Protein AF-A0AAV8C3G6-F1 (afdb_monomer)

InterPro domains:
  IPR002659 Glycosyl transferase, family 31 [PTHR11214] (5-113)

Organism: NCBI:txid906938

Solvent-accessible surface area (backbone atoms only — not comparable to full-atom values): 10168 Å² total; per-residue (Å²): 130,57,88,30,50,64,54,50,54,44,35,48,46,48,81,77,31,59,93,68,65,60,61,62,48,73,52,64,50,96,37,44,51,68,38,62,67,48,43,52,63,70,49,70,84,55,63,64,56,39,23,34,34,22,30,51,36,70,78,60,89,69,74,45,80,94,57,66,63,23,40,41,66,65,33,32,36,33,10,37,60,52,36,49,45,48,47,72,39,66,64,48,70,72,57,36,85,54,66,55,31,59,37,55,24,46,50,27,62,77,68,75,43,49,80,49,65,44,66,38,62,85,24,37,31,36,62,31,85,91,54,79,73,55,80,54,21,45,80,93,58,94,74,37,27,32,41,16,75,42,84,45,72,67,49,47,51,52,50,39,57,73,71,50,68,64,66,88,62,73,73,52,102,88,46,81,76,133

Secondary structure (DSSP, 8-state):
--TTHHHHHHHHHHHHHTTS--SEEEEE-TT-EE-HHHHHHHHTTS-SSSEEEEEEES-SSS--TTS--EEEEEEEEEEHHHHHHHHH-HHHHHS-SS-HHHHHHHHHHHHT---EEEE-TTTEEEE-TTSPPBTTEES--TT-SEEE---SHHHHHHHHHHTTTTTTPPPBTTB---

Sequence (178 aa):
MNEGKTYKFLSELEKWYGDEPYNFVMKTDDDSYIILEELIQSLRDKPRFDMYYGIKIPCDKEDYFPYQPFMEGMGYVLSWDLVEWIATSDLPRNDHNGPEDMWTGMWFNLAGKAKNRFDMSPRIYDYKGAAETNCFRHDFIPESILVHRLKQDFEWVNTLNYFNVTSGLKPSKFYNIL

pLDDT: mean 91.5, std 10.34, range [48.09, 98.62]

Radius of gyration: 17.37 Å; Cα contacts (8 Å, |Δi|>4): 285; chains: 1; bounding box: 40×41×47 Å

Mean predicted aligned error: 5.0 Å

Foldseek 3Di:
DDPLVVLVVLLCCCVVCVVPDDLKDKQADPQKDFPVVLVCVVCVPPDSFLAKEAAKPPPDPPCDPPQGIWHDRRMMMDRNVLSVCSNPDVQSVPQCPDRRRSSSRVSCVVVVTSPHYYHPPPQGAEDQPPHDDDGRYDDDDQSHRMYGDNPDPVSVVVVCVVNVVCPPPDDDPVDDDD

Nearest PDB structures (foldseek):
  6tez-assembly1_A-2  TM=5.426E-01  e=2.877E-03  Homo sapiens
  6fxk-assembly1_A-2  TM=5.214E-01  e=2.877E-03  Homo sapiens
  6fxr-assembly1_A  TM=5.252E-01  e=5.488E-03  Homo sapiens
  6fxm-assembly1_A  TM=5.042E-01  e=6.662E-03  Homo sapiens
  8one-assembly1_A  TM=4.885E-01  e=1.356E-02  Homo sapiens

Structure (mmCIF, N/CA/C/O backbone):
data_AF-A0AAV8C3G6-F1
#
_entry.id   AF-A0AAV8C3G6-F1
#
loop_
_atom_site.group_PDB
_atom_site.id
_atom_site.type_symbol
_atom_site.label_atom_id
_atom_site.label_alt_id
_atom_site.label_comp_id
_atom_site.label_asym_id
_atom_site.label_entity_id
_atom_site.label_seq_id
_atom_site.pdbx_PDB_ins_code
_atom_site.Cartn_x
_atom_site.Cartn_y
_atom_site.Cartn_z
_atom_site.occupancy
_atom_site.B_iso_or_equiv
_atom_site.auth_seq_id
_atom_site.auth_comp_id
_atom_site.auth_asym_id
_atom_site.auth_atom_id
_atom_site.pdbx_PDB_model_num
ATOM 1 N N . MET A 1 1 ? 16.209 2.373 7.550 1.00 48.09 1 MET A N 1
ATOM 2 C CA . MET A 1 1 ? 16.091 2.529 6.085 1.00 48.09 1 MET A CA 1
ATOM 3 C C . MET A 1 1 ? 16.482 1.186 5.481 1.00 48.09 1 MET A C 1
ATOM 5 O O . MET A 1 1 ? 17.494 0.633 5.886 1.00 48.09 1 MET A O 1
ATOM 9 N N . ASN A 1 2 ? 15.589 0.586 4.701 1.00 62.59 2 ASN A N 1
ATOM 10 C CA . ASN A 1 2 ? 15.139 -0.800 4.890 1.00 62.59 2 ASN A CA 1
ATOM 11 C C . ASN A 1 2 ? 15.834 -1.882 4.034 1.00 62.59 2 ASN A C 1
ATOM 13 O O . ASN A 1 2 ? 15.160 -2.826 3.660 1.00 62.59 2 ASN A O 1
ATOM 17 N N . GLU A 1 3 ? 17.136 -1.791 3.731 1.00 78.50 3 GLU A N 1
ATOM 18 C CA . GLU A 1 3 ? 17.931 -2.887 3.106 1.00 78.50 3 GLU A CA 1
ATOM 19 C C . GLU A 1 3 ? 17.240 -3.644 1.935 1.00 78.50 3 GLU A C 1
ATOM 21 O O . GLU A 1 3 ? 17.411 -4.851 1.774 1.00 78.50 3 GLU A O 1
ATOM 26 N N . GLY A 1 4 ? 16.407 -2.961 1.136 1.00 84.50 4 GLY A N 1
ATOM 27 C CA . GLY A 1 4 ? 15.667 -3.571 0.026 1.00 84.50 4 GLY A CA 1
ATOM 28 C C . GLY A 1 4 ? 14.542 -4.543 0.413 1.00 84.50 4 GLY A C 1
ATOM 29 O O . GLY A 1 4 ? 14.187 -5.389 -0.406 1.00 84.50 4 GLY A O 1
ATOM 30 N N . LYS A 1 5 ? 13.964 -4.466 1.620 1.00 90.56 5 LYS A N 1
ATOM 31 C CA . LYS A 1 5 ? 12.908 -5.390 2.090 1.00 90.56 5 LYS A CA 1
ATOM 32 C C . LYS A 1 5 ? 11.705 -5.458 1.152 1.00 90.56 5 LYS A C 1
ATOM 34 O O . LYS A 1 5 ? 11.209 -6.552 0.917 1.00 90.56 5 LYS A O 1
ATOM 39 N N . THR A 1 6 ? 11.258 -4.337 0.594 1.00 92.94 6 THR A N 1
ATOM 40 C CA . THR A 1 6 ? 10.147 -4.302 -0.372 1.00 92.94 6 THR A CA 1
ATOM 41 C C . THR A 1 6 ? 10.494 -5.059 -1.649 1.00 92.94 6 THR A C 1
ATOM 43 O O . THR A 1 6 ? 9.711 -5.895 -2.093 1.00 92.94 6 THR A O 1
ATOM 46 N N . TYR A 1 7 ? 11.689 -4.835 -2.208 1.00 95.00 7 TYR A N 1
ATOM 47 C CA . TYR A 1 7 ? 12.163 -5.610 -3.356 1.00 95.00 7 TYR A CA 1
ATOM 48 C C . TYR A 1 7 ? 12.249 -7.099 -3.008 1.00 95.00 7 TYR A C 1
ATOM 50 O O . TYR A 1 7 ? 11.753 -7.937 -3.758 1.00 95.00 7 TYR A O 1
ATOM 58 N N . LYS A 1 8 ? 12.827 -7.443 -1.851 1.00 94.50 8 LYS A N 1
ATOM 59 C CA . LYS A 1 8 ? 12.940 -8.832 -1.400 1.00 94.50 8 LYS A CA 1
ATOM 60 C C . LYS A 1 8 ? 11.568 -9.494 -1.261 1.00 94.50 8 LYS A C 1
ATOM 62 O O . LYS A 1 8 ? 11.370 -10.565 -1.816 1.00 94.50 8 LYS A O 1
ATOM 67 N N . PHE A 1 9 ? 10.627 -8.842 -0.580 1.00 94.38 9 PHE A N 1
ATOM 68 C CA . PHE A 1 9 ? 9.255 -9.318 -0.428 1.00 94.38 9 PHE A CA 1
ATOM 69 C C . PHE A 1 9 ? 8.614 -9.585 -1.792 1.00 94.38 9 PHE A C 1
ATOM 71 O O . PHE A 1 9 ? 8.226 -10.715 -2.062 1.00 94.38 9 PHE A O 1
ATOM 78 N N . LEU A 1 10 ? 8.569 -8.583 -2.675 1.00 95.75 10 LEU A N 1
ATOM 79 C CA . LEU A 1 10 ? 7.898 -8.703 -3.972 1.00 95.75 10 LEU A CA 1
ATOM 80 C C . LEU A 1 10 ? 8.584 -9.719 -4.899 1.00 95.75 10 LEU A C 1
ATOM 82 O O . LEU A 1 10 ? 7.903 -10.481 -5.575 1.00 95.75 10 LEU A O 1
ATOM 86 N N . SER A 1 11 ? 9.919 -9.776 -4.906 1.00 95.38 11 SER A N 1
ATOM 87 C CA . SER A 1 11 ? 10.672 -10.713 -5.752 1.00 95.38 11 SER A CA 1
ATOM 88 C C . SER A 1 11 ? 10.625 -12.167 -5.269 1.00 95.38 11 SER A C 1
ATOM 90 O O . SER A 1 11 ? 10.783 -13.083 -6.075 1.00 95.38 11 SER A O 1
ATOM 92 N N . GLU A 1 12 ? 10.413 -12.413 -3.972 1.00 96.00 12 GLU A N 1
ATOM 93 C CA . GLU A 1 12 ? 10.272 -13.770 -3.430 1.00 96.00 12 GLU A CA 1
ATOM 94 C C . GLU A 1 12 ? 8.871 -14.356 -3.647 1.00 96.00 12 GLU A C 1
ATOM 96 O O . GLU A 1 12 ? 8.755 -15.577 -3.740 1.00 96.00 12 GLU A O 1
ATOM 101 N N . LEU A 1 13 ? 7.831 -13.525 -3.808 1.00 95.88 13 LEU A N 1
ATOM 102 C CA . LEU A 1 13 ? 6.459 -14.002 -4.032 1.00 95.88 13 LEU A CA 1
ATOM 103 C C . LEU A 1 13 ? 6.328 -14.884 -5.272 1.00 95.88 13 LEU A C 1
ATOM 105 O O . LEU A 1 13 ? 5.619 -15.886 -5.216 1.00 95.88 13 LEU A O 1
ATOM 109 N N . GLU A 1 14 ? 7.046 -14.566 -6.348 1.00 91.81 14 GLU A N 1
ATOM 110 C CA . GLU A 1 14 ? 7.032 -15.375 -7.570 1.00 91.81 14 GLU A CA 1
ATOM 111 C C . GLU A 1 14 ? 7.526 -16.805 -7.311 1.00 91.81 14 GLU A C 1
ATOM 113 O O . GLU A 1 14 ? 6.972 -17.773 -7.822 1.00 91.81 14 GLU A O 1
ATOM 118 N N . LYS A 1 15 ? 8.513 -16.973 -6.421 1.00 92.81 15 LYS A N 1
ATOM 119 C CA . LYS A 1 15 ? 9.033 -18.301 -6.060 1.00 92.81 15 LYS A CA 1
ATOM 120 C C . LYS A 1 15 ? 8.032 -19.135 -5.266 1.00 92.81 15 LYS A C 1
ATOM 122 O O . LYS A 1 15 ? 8.160 -20.355 -5.241 1.00 92.81 15 LYS A O 1
ATOM 127 N N . TRP A 1 16 ? 7.120 -18.494 -4.540 1.00 94.06 16 TRP A N 1
ATOM 128 C CA . TRP A 1 16 ? 6.185 -19.175 -3.642 1.00 94.06 16 TRP A CA 1
ATOM 129 C C . TRP A 1 16 ? 4.810 -19.382 -4.259 1.00 94.06 16 TRP A C 1
ATOM 131 O O . TRP A 1 16 ? 4.152 -20.364 -3.933 1.00 94.06 16 TRP A O 1
ATOM 141 N N . TYR A 1 17 ? 4.382 -18.468 -5.129 1.00 96.00 17 TYR A N 1
ATOM 142 C CA . TYR A 1 17 ? 3.020 -18.435 -5.653 1.00 96.00 17 TYR A CA 1
ATOM 143 C C . TYR A 1 17 ? 2.956 -18.303 -7.181 1.00 96.00 17 TYR A C 1
ATOM 145 O O . TYR A 1 17 ? 1.861 -18.163 -7.708 1.00 96.00 17 TYR A O 1
ATOM 153 N N . GLY A 1 18 ? 4.077 -18.381 -7.909 1.00 92.81 18 GLY A N 1
ATOM 154 C CA . GLY A 1 18 ? 4.079 -18.321 -9.380 1.00 92.81 18 GLY A CA 1
ATOM 155 C C . GLY A 1 18 ? 3.254 -19.430 -10.050 1.00 92.81 18 GLY A C 1
ATOM 156 O O . GLY A 1 18 ? 2.638 -19.199 -11.088 1.00 92.81 18 GLY A O 1
ATOM 157 N N . ASP A 1 19 ? 3.161 -20.610 -9.423 1.00 94.75 19 ASP A N 1
ATOM 158 C CA . ASP A 1 19 ? 2.337 -21.726 -9.916 1.00 94.75 19 ASP A CA 1
ATOM 159 C C . ASP A 1 19 ? 0.824 -21.483 -9.725 1.00 94.75 19 ASP A C 1
ATOM 161 O O . ASP A 1 19 ? 0.006 -21.971 -10.508 1.00 94.75 19 ASP A O 1
ATOM 165 N N . GLU A 1 20 ? 0.443 -20.712 -8.700 1.00 95.50 20 GLU A N 1
ATOM 166 C CA . GLU A 1 20 ? -0.945 -20.364 -8.366 1.00 95.50 20 GLU A CA 1
ATOM 167 C C . GLU A 1 20 ? -1.047 -18.870 -8.002 1.00 95.50 20 GLU A C 1
ATOM 169 O O . GLU A 1 20 ? -1.189 -18.507 -6.827 1.00 95.50 20 GLU A O 1
ATOM 174 N N . PRO A 1 21 ? -0.952 -17.975 -9.001 1.00 94.75 21 PRO A N 1
ATOM 175 C CA . PRO A 1 21 ? -0.783 -16.553 -8.752 1.00 94.75 21 PRO A CA 1
ATOM 176 C C . PRO A 1 21 ? -2.059 -15.903 -8.213 1.00 94.75 21 PRO A C 1
ATOM 178 O O . PRO A 1 21 ? -3.172 -16.125 -8.705 1.00 94.75 21 PRO A O 1
ATOM 181 N N . TYR A 1 22 ? -1.892 -15.014 -7.233 1.00 95.94 22 TYR A N 1
ATOM 182 C CA . TYR A 1 22 ? -2.968 -14.130 -6.784 1.00 95.94 22 TYR A CA 1
ATOM 183 C C . TYR A 1 22 ? -3.307 -13.103 -7.867 1.00 95.94 22 TYR A C 1
ATOM 185 O O . TYR A 1 22 ? -2.489 -12.793 -8.721 1.00 95.94 22 TYR A O 1
ATOM 193 N N . ASN A 1 23 ? -4.500 -12.501 -7.835 1.00 96.75 23 ASN A N 1
ATOM 194 C CA . ASN A 1 23 ? -4.785 -11.375 -8.737 1.00 96.75 23 ASN A CA 1
ATOM 195 C C . ASN A 1 23 ? -4.081 -10.086 -8.300 1.00 96.75 23 ASN A C 1
ATOM 197 O O . ASN A 1 23 ? -3.688 -9.279 -9.142 1.00 96.75 23 ASN A O 1
ATOM 201 N N . PHE A 1 24 ? -3.948 -9.907 -6.988 1.00 98.00 24 PHE A N 1
ATOM 202 C CA . PHE A 1 24 ? -3.459 -8.693 -6.360 1.00 98.00 24 PHE A CA 1
ATOM 203 C C . PHE A 1 24 ? -2.553 -9.034 -5.183 1.00 98.00 24 PHE A C 1
ATOM 205 O O . PHE A 1 24 ? -2.814 -9.989 -4.452 1.00 98.00 24 PHE A O 1
ATOM 212 N N . VAL A 1 25 ? -1.527 -8.215 -4.978 1.00 97.94 25 VAL A N 1
ATOM 213 C CA . VAL A 1 25 ? -0.605 -8.293 -3.843 1.00 97.94 25 VAL A CA 1
ATOM 214 C C . VAL A 1 25 ? -0.575 -6.937 -3.163 1.00 97.94 25 VAL A C 1
ATOM 216 O O . VAL A 1 25 ? -0.340 -5.927 -3.821 1.00 97.94 25 VAL A O 1
ATOM 219 N N . MET A 1 26 ? -0.786 -6.910 -1.848 1.00 97.38 26 MET A N 1
ATOM 220 C CA . MET A 1 26 ? -0.678 -5.697 -1.043 1.00 97.38 26 MET A CA 1
ATOM 221 C C . MET A 1 26 ? 0.621 -5.694 -0.238 1.00 97.38 26 MET A C 1
ATOM 223 O O . MET A 1 26 ? 0.931 -6.676 0.434 1.00 97.38 26 MET A O 1
ATOM 227 N N . LYS A 1 27 ? 1.339 -4.569 -0.259 1.00 96.12 27 LYS A N 1
ATOM 228 C CA . LYS A 1 27 ? 2.357 -4.231 0.744 1.00 96.12 27 LYS A CA 1
ATOM 229 C C . LYS A 1 27 ? 1.753 -3.227 1.717 1.00 96.12 27 LYS A C 1
ATOM 231 O O . LYS A 1 27 ? 1.099 -2.282 1.289 1.00 96.12 27 LYS A O 1
ATOM 236 N N . THR A 1 28 ? 2.012 -3.396 3.008 1.00 95.44 28 THR A N 1
ATOM 237 C CA . THR A 1 28 ? 1.639 -2.452 4.073 1.00 95.44 28 THR A CA 1
ATOM 238 C C . THR A 1 28 ? 2.608 -2.594 5.250 1.00 95.44 28 THR A C 1
ATOM 240 O O . THR A 1 28 ? 3.438 -3.507 5.236 1.00 95.44 28 THR A O 1
ATOM 243 N N . ASP A 1 29 ? 2.534 -1.686 6.219 1.00 94.06 29 ASP A N 1
ATOM 244 C CA . ASP A 1 29 ? 3.338 -1.728 7.444 1.00 94.06 29 ASP A CA 1
ATOM 245 C C . ASP A 1 29 ? 2.567 -2.396 8.596 1.00 94.06 29 ASP A C 1
ATOM 247 O O . ASP A 1 29 ? 1.340 -2.514 8.560 1.00 94.06 29 ASP A O 1
ATOM 251 N N . ASP A 1 30 ? 3.288 -2.852 9.623 1.00 94.88 30 ASP A N 1
ATOM 252 C CA . ASP A 1 30 ? 2.736 -3.574 10.781 1.00 94.88 30 ASP A CA 1
ATOM 253 C C . ASP A 1 30 ? 1.927 -2.689 11.747 1.00 94.88 30 ASP A C 1
ATOM 255 O O . ASP A 1 30 ? 1.219 -3.193 12.617 1.00 94.88 30 ASP A O 1
ATOM 259 N N . ASP A 1 31 ? 1.969 -1.377 11.550 1.00 97.12 31 ASP A N 1
ATOM 260 C CA . ASP A 1 31 ? 1.172 -0.359 12.229 1.00 97.12 31 ASP A CA 1
ATOM 261 C C . ASP A 1 31 ? -0.008 0.142 11.380 1.00 97.12 31 ASP A C 1
ATOM 263 O O . ASP A 1 31 ? -0.409 1.308 11.472 1.00 97.12 31 ASP A O 1
ATOM 267 N N . SER A 1 32 ? -0.560 -0.743 10.546 1.00 97.69 32 SER A N 1
ATOM 268 C CA . SER A 1 32 ? -1.705 -0.463 9.677 1.00 97.69 32 SER A CA 1
ATOM 269 C C . SER A 1 32 ? -2.917 -1.307 10.058 1.00 97.69 32 SER A C 1
ATOM 271 O O . SER A 1 32 ? -2.838 -2.533 10.146 1.00 97.69 32 SER A O 1
ATOM 273 N N . TYR A 1 33 ? -4.073 -0.666 10.212 1.00 97.81 33 TYR A N 1
ATOM 274 C CA . TYR A 1 33 ? -5.359 -1.344 10.323 1.00 97.81 33 TYR A CA 1
ATOM 275 C C . TYR A 1 33 ? -6.082 -1.329 8.976 1.00 97.81 33 TYR A C 1
ATOM 277 O O . TYR A 1 33 ? -6.391 -0.263 8.445 1.00 97.81 33 TYR A O 1
ATOM 285 N N . ILE A 1 34 ? -6.364 -2.516 8.434 1.00 98.06 34 ILE A N 1
ATOM 286 C CA . ILE A 1 34 ? -7.067 -2.694 7.159 1.00 98.06 34 ILE A CA 1
ATOM 287 C C . ILE A 1 34 ? -8.510 -3.108 7.424 1.00 98.06 34 ILE A C 1
ATOM 289 O O . ILE A 1 34 ? -8.770 -4.141 8.046 1.00 98.06 34 ILE A O 1
ATOM 293 N N . ILE A 1 35 ? -9.448 -2.354 6.857 1.00 97.56 35 ILE A N 1
ATOM 294 C CA . ILE A 1 35 ? -10.852 -2.739 6.793 1.00 97.56 35 ILE A CA 1
ATOM 295 C C . ILE A 1 35 ? -11.000 -3.648 5.568 1.00 97.56 35 ILE A C 1
ATOM 297 O O . ILE A 1 35 ? -11.187 -3.198 4.438 1.00 97.56 35 ILE A O 1
ATOM 301 N N . LEU A 1 36 ? -10.850 -4.957 5.788 1.00 95.81 36 LEU A N 1
ATOM 302 C CA . LEU A 1 36 ? -10.720 -5.940 4.705 1.00 95.81 36 LEU A CA 1
ATOM 303 C C . LEU A 1 36 ? -11.909 -5.933 3.733 1.00 95.81 36 LEU A C 1
ATOM 305 O O . LEU A 1 36 ? -11.720 -6.111 2.531 1.00 95.81 36 LEU A O 1
ATOM 309 N N . GLU A 1 37 ? -13.124 -5.718 4.234 1.00 96.06 37 GLU A N 1
ATOM 310 C CA . GLU A 1 37 ? -14.312 -5.644 3.386 1.00 96.06 37 GLU A CA 1
ATOM 311 C C . GLU A 1 37 ? -14.236 -4.466 2.403 1.00 96.06 37 GLU A C 1
ATOM 313 O O . GLU A 1 37 ? -14.419 -4.665 1.202 1.00 96.06 37 GLU A O 1
ATOM 318 N N . GLU A 1 38 ? -13.874 -3.275 2.882 1.00 98.00 38 GLU A N 1
ATOM 319 C CA . GLU A 1 38 ? -13.709 -2.073 2.057 1.00 98.00 38 GLU A CA 1
ATOM 320 C C . GLU A 1 38 ? -12.585 -2.244 1.029 1.00 98.00 38 GLU A C 1
ATOM 322 O O . GLU A 1 38 ? -12.747 -1.885 -0.145 1.00 98.00 38 GLU A O 1
ATOM 327 N N . LEU A 1 39 ? -11.474 -2.880 1.426 1.00 98.00 39 LEU A N 1
ATOM 328 C CA . LEU A 1 39 ? -10.392 -3.236 0.509 1.00 98.00 39 LEU A CA 1
ATOM 329 C C . LEU A 1 39 ? -10.906 -4.141 -0.622 1.00 98.00 39 LEU A C 1
ATOM 331 O O . LEU A 1 39 ? -10.747 -3.806 -1.797 1.00 98.00 39 LEU A O 1
ATOM 335 N N . ILE A 1 40 ? -11.573 -5.252 -0.291 1.00 97.12 40 ILE A N 1
ATOM 336 C CA . ILE A 1 40 ? -12.106 -6.206 -1.278 1.00 97.12 40 ILE A CA 1
ATOM 337 C C . ILE A 1 40 ? -13.121 -5.530 -2.200 1.00 97.12 40 ILE A C 1
ATOM 339 O O . ILE A 1 40 ? -13.081 -5.728 -3.418 1.00 97.12 40 ILE A O 1
ATOM 343 N N . GLN A 1 41 ? -14.039 -4.740 -1.640 1.00 97.69 41 GLN A N 1
ATOM 344 C CA . GLN A 1 41 ? -15.038 -4.023 -2.426 1.00 97.69 41 GLN A CA 1
ATOM 345 C C . GLN A 1 41 ? -14.374 -3.050 -3.406 1.00 97.69 41 GLN A C 1
ATOM 347 O O . GLN A 1 41 ? -14.745 -3.022 -4.578 1.00 97.69 41 GLN A O 1
ATOM 352 N N . SER A 1 42 ? -13.350 -2.313 -2.966 1.00 97.50 42 SER A N 1
ATOM 353 C CA . SER A 1 42 ? -12.647 -1.344 -3.812 1.00 97.50 42 SER A CA 1
ATOM 354 C C . SER A 1 42 ? -11.786 -1.968 -4.919 1.00 97.50 42 SER A C 1
ATOM 356 O O . SER A 1 42 ? -11.542 -1.307 -5.930 1.00 97.50 42 SER A O 1
ATOM 358 N N . LEU A 1 43 ? -11.347 -3.222 -4.757 1.00 97.81 43 LEU A N 1
ATOM 359 C CA . LEU A 1 43 ? -10.557 -3.964 -5.748 1.00 97.81 43 LEU A CA 1
ATOM 360 C C . LEU A 1 43 ? -11.415 -4.739 -6.762 1.00 97.81 43 LEU A C 1
ATOM 362 O O . LEU A 1 43 ? -10.901 -5.170 -7.793 1.00 97.81 43 LEU A O 1
ATOM 366 N N . ARG A 1 44 ? -12.713 -4.931 -6.493 1.00 96.75 44 ARG A N 1
ATOM 367 C CA . ARG A 1 44 ? -13.591 -5.841 -7.253 1.00 96.75 44 ARG A CA 1
ATOM 368 C C . ARG A 1 44 ? -13.667 -5.536 -8.752 1.00 96.75 44 ARG A C 1
ATOM 370 O 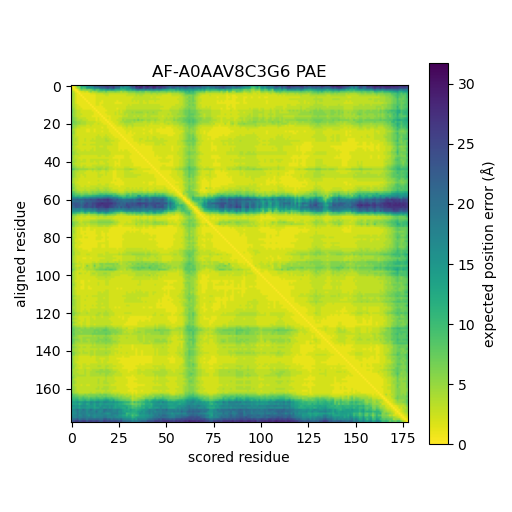O . ARG A 1 44 ? -13.792 -6.460 -9.552 1.00 96.75 44 ARG A O 1
ATOM 377 N N . ASP A 1 45 ? -13.619 -4.263 -9.121 1.00 95.69 45 ASP A N 1
ATOM 378 C CA . 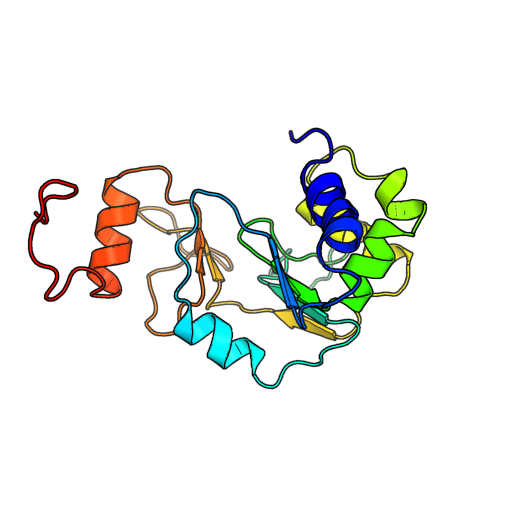ASP A 1 45 ? -13.728 -3.757 -10.493 1.00 95.69 45 ASP A CA 1
ATOM 379 C C . ASP A 1 45 ? -12.373 -3.342 -11.094 1.00 95.69 45 ASP A C 1
ATOM 381 O O . ASP A 1 45 ? -12.323 -2.812 -12.206 1.00 95.69 45 ASP A O 1
ATOM 385 N N . LYS A 1 46 ? -11.267 -3.563 -10.374 1.00 97.81 46 LYS A N 1
ATOM 386 C CA . LYS A 1 46 ? -9.945 -3.110 -10.804 1.00 97.81 46 LYS A CA 1
ATOM 387 C C . LYS A 1 46 ? -9.309 -4.068 -11.815 1.00 97.81 46 LYS A C 1
ATOM 389 O O . LYS A 1 46 ? -9.535 -5.282 -11.759 1.00 97.81 46 LYS A O 1
ATOM 394 N N . PRO A 1 47 ? -8.517 -3.541 -12.769 1.00 98.06 47 PRO A N 1
ATOM 395 C CA . PRO A 1 47 ? -7.850 -4.372 -13.755 1.00 98.06 47 PRO A CA 1
ATOM 396 C C . PRO A 1 47 ? -6.836 -5.286 -13.070 1.00 98.06 47 PRO A C 1
ATOM 398 O O . PRO A 1 47 ? -6.094 -4.869 -12.190 1.00 98.06 47 PRO A O 1
ATOM 401 N N . ARG A 1 48 ? -6.767 -6.536 -13.522 1.00 97.75 48 ARG A N 1
ATOM 402 C CA . ARG A 1 48 ? -5.811 -7.539 -13.021 1.00 97.75 48 ARG A CA 1
ATOM 403 C C . ARG A 1 48 ? -4.434 -7.437 -13.685 1.00 97.75 48 ARG A C 1
ATOM 405 O O . ARG A 1 48 ? -3.628 -8.344 -13.529 1.00 97.75 48 ARG A O 1
ATOM 412 N N . PHE A 1 49 ? -4.207 -6.383 -14.468 1.00 98.19 49 PHE A N 1
ATOM 413 C CA . PHE A 1 49 ? -2.995 -6.168 -15.248 1.00 98.19 49 PHE A CA 1
ATOM 414 C C . PHE A 1 49 ? -2.564 -4.703 -15.157 1.00 98.19 49 PHE A C 1
ATOM 416 O O . PHE A 1 49 ? -3.405 -3.801 -15.265 1.00 98.19 49 PHE A O 1
ATOM 423 N N . ASP A 1 50 ? -1.263 -4.474 -14.997 1.00 98.19 50 ASP A N 1
ATOM 424 C CA . ASP A 1 50 ? -0.622 -3.159 -14.966 1.00 98.19 50 ASP A CA 1
ATOM 425 C C . ASP A 1 50 ? -1.244 -2.176 -13.946 1.00 98.19 50 ASP A C 1
ATOM 427 O O . ASP A 1 50 ? -1.308 -0.966 -14.184 1.00 98.19 50 ASP A O 1
ATOM 431 N N . MET A 1 51 ? -1.752 -2.700 -12.822 1.00 98.31 51 MET A N 1
ATOM 432 C CA . MET A 1 51 ? -2.472 -1.956 -11.786 1.00 98.31 51 MET A CA 1
ATOM 433 C C . MET A 1 51 ? -1.566 -1.576 -10.618 1.00 98.31 51 MET A C 1
ATOM 435 O O . MET A 1 51 ? -0.978 -2.444 -9.979 1.00 98.31 51 MET A O 1
ATOM 439 N N . TYR A 1 52 ? -1.565 -0.291 -10.267 1.00 98.06 52 TYR A N 1
ATOM 440 C CA . TYR A 1 52 ? -0.927 0.233 -9.063 1.00 98.06 52 TYR A CA 1
ATOM 441 C C . TYR A 1 52 ? -1.909 1.109 -8.290 1.00 98.06 52 TYR A C 1
ATOM 443 O O . TYR A 1 52 ? -2.379 2.138 -8.770 1.00 98.06 52 TYR A O 1
ATOM 451 N N . TYR A 1 53 ? -2.263 0.660 -7.099 1.00 97.94 53 TYR A N 1
ATOM 452 C CA . TYR A 1 53 ? -3.346 1.191 -6.282 1.00 97.94 53 TYR A CA 1
ATOM 453 C C . TYR A 1 53 ? -2.779 1.616 -4.927 1.00 97.94 53 TYR A C 1
ATOM 455 O O . TYR A 1 53 ? -1.968 0.889 -4.364 1.00 97.94 53 TYR A O 1
ATOM 463 N N . GLY A 1 54 ? -3.199 2.752 -4.379 1.00 96.88 54 GLY A N 1
ATOM 464 C CA . GLY A 1 54 ? -2.738 3.233 -3.071 1.00 96.88 54 GLY A CA 1
ATOM 465 C C . GLY A 1 54 ? -3.081 4.704 -2.872 1.00 96.88 54 GLY A C 1
ATOM 466 O O . GLY A 1 54 ? -3.958 5.216 -3.562 1.00 96.88 54 GLY A O 1
ATOM 467 N N . ILE A 1 55 ? -2.396 5.393 -1.959 1.00 93.75 55 ILE A N 1
ATOM 468 C CA . ILE A 1 55 ? -2.473 6.858 -1.858 1.00 93.75 55 ILE A CA 1
ATOM 469 C C . ILE A 1 55 ? -1.335 7.499 -2.648 1.00 93.75 55 ILE A C 1
ATOM 471 O O . ILE A 1 55 ? -0.162 7.203 -2.414 1.00 93.75 55 ILE A O 1
ATOM 475 N N . LYS A 1 56 ? -1.680 8.355 -3.613 1.00 91.75 56 LYS A N 1
ATOM 476 C CA . LYS A 1 56 ? -0.692 8.975 -4.499 1.00 91.75 56 LYS A CA 1
ATOM 477 C C . LYS A 1 56 ? 0.024 10.128 -3.791 1.00 91.75 56 LYS A C 1
ATOM 479 O O . LYS A 1 56 ? -0.624 11.039 -3.282 1.00 91.75 56 LYS A O 1
ATOM 484 N N . ILE A 1 57 ? 1.355 10.123 -3.845 1.00 87.25 57 ILE A N 1
ATOM 485 C CA . ILE A 1 57 ? 2.213 11.221 -3.391 1.00 87.25 57 ILE A CA 1
ATOM 486 C C . ILE A 1 57 ? 3.045 11.757 -4.571 1.00 87.25 57 ILE A C 1
ATOM 488 O O . ILE A 1 57 ? 3.537 10.964 -5.382 1.00 87.25 57 ILE A O 1
ATOM 492 N N .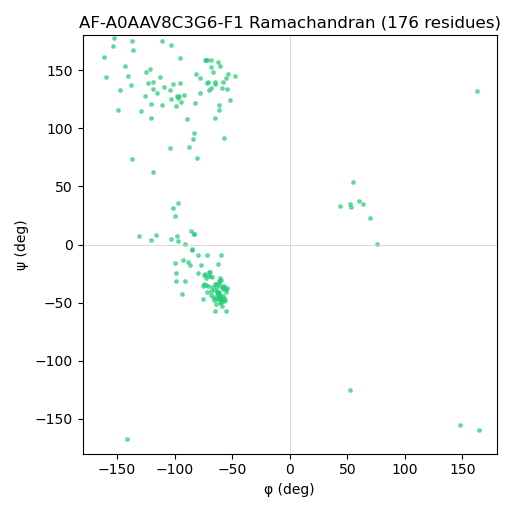 PRO A 1 58 ? 3.218 13.087 -4.674 1.00 83.25 58 PRO A N 1
ATOM 493 C CA . PRO A 1 58 ? 2.597 14.099 -3.820 1.00 83.25 58 PRO A CA 1
ATOM 494 C C . PRO A 1 58 ? 1.094 14.269 -4.119 1.00 83.25 58 PRO A C 1
ATOM 496 O O . PRO A 1 58 ? 0.589 13.838 -5.157 1.00 83.25 58 PRO A O 1
ATOM 499 N N . CYS A 1 59 ? 0.361 14.814 -3.144 1.00 78.88 59 CYS A N 1
ATOM 500 C CA . CYS A 1 59 ? -1.098 14.948 -3.205 1.00 78.88 59 CYS A CA 1
ATOM 501 C C . CYS A 1 59 ? -1.580 16.092 -4.104 1.00 78.88 59 CYS A C 1
ATOM 503 O O . CYS A 1 59 ? -2.768 16.193 -4.422 1.00 78.88 59 CYS A O 1
ATOM 505 N N . ASP A 1 60 ? -0.692 17.026 -4.425 1.00 70.69 60 ASP A N 1
ATOM 506 C CA . ASP A 1 60 ? -0.970 18.124 -5.329 1.00 70.69 60 ASP A CA 1
ATOM 507 C C . ASP A 1 60 ? -1.033 17.637 -6.783 1.00 70.69 60 ASP A C 1
ATOM 509 O O . ASP A 1 60 ? -0.592 16.553 -7.162 1.00 70.69 60 ASP A O 1
ATOM 513 N N . LYS A 1 61 ? -1.699 18.439 -7.617 1.00 57.84 61 LYS A N 1
ATOM 514 C CA . LYS A 1 61 ? -1.880 18.138 -9.045 1.00 57.84 61 LYS A CA 1
ATOM 515 C C . LYS A 1 61 ? -0.650 18.477 -9.880 1.00 57.84 61 LYS A C 1
ATOM 517 O O . LYS A 1 61 ? -0.631 18.174 -11.070 1.00 57.84 61 LYS A O 1
ATOM 522 N N . GLU A 1 62 ? 0.328 19.149 -9.289 1.00 57.62 62 GLU A N 1
ATOM 523 C CA . GLU A 1 62 ? 1.598 19.417 -9.938 1.00 57.62 62 GLU A CA 1
ATOM 524 C C . GLU A 1 62 ? 2.454 18.172 -9.737 1.00 57.62 62 GLU A C 1
ATOM 526 O O . GLU A 1 62 ? 3.035 17.975 -8.677 1.00 57.62 62 GLU A O 1
ATOM 531 N N . ASP A 1 63 ? 2.462 17.288 -10.740 1.00 54.88 63 ASP A N 1
ATOM 532 C CA . ASP A 1 63 ? 3.338 16.118 -10.781 1.00 54.88 63 ASP A CA 1
ATOM 533 C C . ASP A 1 63 ? 4.795 16.604 -10.661 1.00 54.88 63 ASP A C 1
ATOM 535 O O . ASP A 1 63 ? 5.432 17.001 -11.641 1.00 54.88 63 ASP A O 1
ATOM 539 N N . TYR A 1 64 ? 5.291 16.661 -9.423 1.00 56.41 64 TYR A N 1
ATOM 540 C CA . TYR A 1 64 ? 6.547 17.313 -9.082 1.00 56.41 64 TYR A CA 1
ATOM 541 C C . TYR A 1 64 ? 7.710 16.577 -9.743 1.00 56.41 64 TYR A C 1
ATOM 543 O O . TYR A 1 64 ? 8.124 15.495 -9.338 1.00 56.41 64 TYR A O 1
ATOM 551 N N . PHE A 1 65 ? 8.313 17.195 -10.749 1.00 48.72 65 PHE A N 1
ATOM 552 C CA . PHE A 1 65 ? 9.654 16.826 -11.175 1.00 48.72 65 PHE A CA 1
ATOM 553 C C . PHE A 1 65 ? 10.651 17.265 -10.078 1.00 48.72 65 PHE A C 1
ATOM 555 O O . PHE A 1 65 ? 10.557 18.405 -9.620 1.00 48.72 65 PHE A O 1
ATOM 562 N N . PRO A 1 66 ? 11.606 16.421 -9.628 1.00 57.53 66 PRO A N 1
ATOM 563 C CA . PRO A 1 66 ? 12.087 15.186 -10.258 1.00 57.53 66 PRO A CA 1
ATOM 564 C C . PRO A 1 66 ? 11.459 13.874 -9.745 1.00 57.53 66 PRO A C 1
ATOM 566 O O . PRO A 1 66 ? 11.859 12.806 -10.206 1.00 57.53 66 PRO A O 1
ATOM 569 N N . TYR A 1 67 ? 10.490 13.918 -8.827 1.00 65.38 67 TYR A N 1
ATOM 570 C CA . TYR A 1 67 ? 9.874 12.733 -8.219 1.00 65.38 67 TYR A CA 1
ATOM 571 C C . TYR A 1 67 ? 8.485 12.487 -8.805 1.00 65.38 67 TYR A C 1
ATOM 573 O O . TYR A 1 67 ? 7.467 12.885 -8.245 1.00 65.38 67 TYR A O 1
ATOM 581 N N . GLN A 1 68 ? 8.463 11.817 -9.959 1.00 75.50 68 GLN A N 1
ATOM 582 C CA . GLN A 1 68 ? 7.224 11.340 -10.575 1.00 75.50 68 GLN A CA 1
ATOM 583 C C . GLN A 1 68 ? 6.341 10.618 -9.537 1.00 75.50 68 GLN A C 1
ATOM 585 O O . GLN A 1 68 ? 6.890 9.911 -8.684 1.00 75.50 68 GLN A O 1
ATOM 590 N N . PRO A 1 69 ? 5.002 10.736 -9.616 1.00 86.06 69 PRO A N 1
ATOM 591 C CA . PRO A 1 69 ? 4.128 10.230 -8.570 1.00 86.06 69 PRO A CA 1
ATOM 592 C C . PRO A 1 69 ? 4.347 8.747 -8.260 1.00 86.06 69 PRO A C 1
ATOM 594 O O . PRO A 1 69 ? 4.569 7.918 -9.154 1.00 86.06 69 PRO A O 1
ATOM 597 N N . PHE A 1 70 ? 4.232 8.408 -6.984 1.00 92.25 70 PHE A N 1
ATOM 598 C CA . PHE A 1 70 ? 4.301 7.046 -6.459 1.00 92.25 70 PHE A CA 1
ATOM 599 C C . PHE A 1 70 ? 3.188 6.834 -5.428 1.00 92.25 70 PHE A C 1
ATOM 601 O O . PHE A 1 70 ? 2.532 7.796 -5.028 1.00 92.25 70 PHE A O 1
ATOM 608 N N . MET A 1 71 ? 2.932 5.585 -5.031 1.00 94.94 71 MET A N 1
ATOM 609 C CA . MET A 1 71 ? 2.009 5.311 -3.926 1.00 94.94 71 MET A CA 1
ATOM 610 C C . MET A 1 71 ? 2.788 5.243 -2.620 1.00 94.94 71 MET A C 1
ATOM 612 O O . MET A 1 71 ? 3.777 4.514 -2.544 1.00 94.94 71 MET A O 1
ATOM 616 N N . GLU A 1 72 ? 2.347 5.989 -1.613 1.00 91.75 72 GLU A N 1
ATOM 617 C CA . GLU A 1 72 ? 3.015 6.082 -0.315 1.00 91.75 72 GLU A CA 1
ATOM 618 C C . GLU A 1 72 ? 3.102 4.732 0.409 1.00 91.75 72 GLU A C 1
ATOM 620 O O . GLU A 1 72 ? 2.254 3.847 0.254 1.00 91.75 72 GLU A O 1
ATOM 625 N N . GLY A 1 73 ? 4.109 4.600 1.273 1.00 90.50 73 GLY A N 1
ATOM 626 C CA . GLY A 1 73 ? 4.370 3.408 2.074 1.00 90.50 73 GLY A CA 1
ATOM 627 C C . GLY A 1 73 ? 3.259 2.965 3.035 1.00 90.50 73 GLY A C 1
ATOM 628 O O . GLY A 1 73 ? 3.365 1.842 3.531 1.00 90.50 73 GLY A O 1
ATOM 629 N N . MET A 1 74 ? 2.200 3.765 3.241 1.00 92.69 74 MET A N 1
ATOM 630 C CA . MET A 1 74 ? 1.039 3.429 4.089 1.00 92.69 74 MET A CA 1
ATOM 631 C C . MET A 1 74 ? 0.384 2.102 3.681 1.00 92.69 74 MET A C 1
ATOM 633 O O . MET A 1 74 ? -0.050 1.294 4.500 1.00 92.69 74 MET A O 1
ATOM 637 N N . GLY A 1 75 ? 0.337 1.862 2.375 1.00 95.31 75 GLY A N 1
ATOM 638 C CA . GLY A 1 75 ? -0.182 0.637 1.808 1.00 95.31 75 GLY A CA 1
ATOM 639 C C . GLY A 1 75 ? -0.500 0.815 0.336 1.00 95.31 75 GLY A C 1
ATOM 640 O O . GLY A 1 75 ? -1.165 1.774 -0.057 1.00 95.31 75 GLY A O 1
ATOM 641 N N . TYR A 1 76 ? -0.043 -0.127 -0.481 1.00 97.69 76 TYR A N 1
ATOM 642 C CA . TYR A 1 76 ? -0.346 -0.143 -1.904 1.00 97.69 76 TYR A CA 1
ATOM 643 C C . TYR A 1 76 ? -0.542 -1.566 -2.410 1.00 97.69 76 TYR A C 1
ATOM 645 O O . TYR A 1 76 ? -0.009 -2.530 -1.857 1.00 97.69 76 TYR A O 1
ATOM 653 N N . VAL A 1 77 ? -1.317 -1.682 -3.483 1.00 98.50 77 VAL A N 1
ATOM 654 C CA . VAL A 1 77 ? -1.668 -2.941 -4.130 1.00 98.50 77 VAL A CA 1
ATOM 655 C C . VAL A 1 77 ? -1.145 -2.938 -5.560 1.00 98.50 77 VAL A C 1
ATOM 657 O O . VAL A 1 77 ? -1.317 -1.963 -6.295 1.00 98.50 77 VAL A O 1
ATOM 660 N N . LEU A 1 78 ? -0.519 -4.044 -5.948 1.00 98.62 78 LEU A N 1
ATOM 661 C CA . LEU A 1 78 ? -0.035 -4.315 -7.296 1.00 98.62 78 LEU A CA 1
ATOM 662 C C . LEU A 1 78 ? -0.836 -5.459 -7.910 1.00 98.62 78 LEU A C 1
ATOM 664 O O . LEU A 1 78 ? -1.199 -6.409 -7.212 1.00 98.62 78 LEU A O 1
ATOM 668 N N . SER A 1 79 ? -1.093 -5.396 -9.214 1.00 98.56 79 SER A N 1
ATOM 669 C CA . SER A 1 79 ? -1.463 -6.596 -9.967 1.00 98.56 79 SER A CA 1
ATOM 670 C C . SER A 1 79 ? -0.278 -7.556 -10.071 1.00 98.56 79 SER A C 1
ATOM 672 O O . SER A 1 79 ? 0.884 -7.145 -10.026 1.00 98.56 79 SER A O 1
ATOM 674 N N . TRP A 1 80 ? -0.571 -8.849 -10.212 1.00 98.31 80 TRP A N 1
ATOM 675 C CA . TRP A 1 80 ? 0.459 -9.891 -10.231 1.00 98.31 80 TRP A CA 1
ATOM 676 C C . TRP A 1 80 ? 1.516 -9.709 -11.321 1.00 98.31 80 TRP A C 1
ATOM 678 O O . TRP A 1 80 ? 2.694 -9.905 -11.057 1.00 98.31 80 TRP A O 1
ATOM 688 N N . ASP A 1 81 ? 1.134 -9.256 -12.515 1.00 98.31 81 ASP A N 1
ATOM 689 C CA . ASP A 1 81 ? 2.073 -9.023 -13.623 1.00 98.31 81 ASP A CA 1
ATOM 690 C C . ASP A 1 81 ? 3.159 -7.983 -13.287 1.00 98.31 81 ASP A C 1
ATOM 692 O O . ASP A 1 81 ? 4.282 -8.050 -13.793 1.00 98.31 81 ASP A O 1
ATOM 696 N N . LEU A 1 82 ? 2.856 -7.022 -12.408 1.00 98.50 82 LEU A N 1
ATOM 697 C CA . LEU A 1 82 ? 3.853 -6.076 -11.911 1.00 98.50 82 LEU A CA 1
ATOM 698 C C . LEU A 1 82 ? 4.785 -6.727 -10.888 1.00 98.50 82 LEU A C 1
ATOM 700 O O . LEU A 1 82 ? 5.972 -6.408 -10.875 1.00 98.50 82 LEU A O 1
ATOM 704 N N . VAL A 1 83 ? 4.269 -7.638 -10.059 1.00 98.31 83 VAL A N 1
ATOM 705 C CA . VAL A 1 83 ? 5.063 -8.415 -9.093 1.00 98.31 83 VAL A CA 1
ATOM 706 C C . VAL A 1 83 ? 6.024 -9.350 -9.828 1.00 98.31 83 VAL A C 1
ATOM 708 O O . VAL A 1 83 ? 7.223 -9.330 -9.556 1.00 98.31 83 VAL A O 1
ATOM 711 N N . GLU A 1 84 ? 5.530 -10.081 -10.827 1.00 97.81 84 GLU A N 1
ATOM 712 C CA . GLU A 1 84 ? 6.333 -10.938 -11.709 1.00 97.81 84 GLU A CA 1
ATOM 713 C C . GLU A 1 84 ? 7.421 -10.125 -12.428 1.00 97.81 84 GLU A C 1
ATOM 715 O O . GLU A 1 84 ? 8.596 -10.511 -12.473 1.00 97.81 84 GLU A O 1
ATOM 720 N N . TRP A 1 85 ? 7.069 -8.942 -12.943 1.00 98.25 85 TRP A N 1
ATOM 721 C CA . TRP A 1 85 ? 8.056 -8.054 -13.546 1.00 98.25 85 TRP A CA 1
ATOM 722 C C . TRP A 1 85 ? 9.116 -7.588 -12.539 1.00 98.25 85 TRP A C 1
ATOM 724 O O . TRP A 1 85 ? 10.297 -7.559 -12.884 1.00 98.25 85 TRP A O 1
ATOM 734 N N . ILE A 1 86 ? 8.740 -7.258 -11.299 1.00 97.81 86 ILE A N 1
ATOM 735 C CA . ILE A 1 86 ? 9.708 -6.893 -10.253 1.00 97.81 86 ILE A CA 1
ATOM 736 C C . ILE A 1 86 ? 10.667 -8.049 -9.956 1.00 97.81 86 ILE A C 1
ATOM 738 O O . ILE A 1 86 ? 11.868 -7.818 -9.814 1.00 97.81 86 ILE A O 1
ATOM 742 N N . ALA A 1 87 ? 10.163 -9.282 -9.893 1.00 96.69 87 ALA A N 1
ATOM 743 C CA . ALA A 1 87 ? 10.970 -10.465 -9.603 1.00 96.69 87 ALA A CA 1
ATOM 744 C C . ALA A 1 87 ? 12.009 -10.764 -10.700 1.00 96.69 87 ALA A C 1
ATOM 746 O O . ALA A 1 87 ? 13.117 -11.229 -10.416 1.00 96.69 87 ALA A O 1
ATOM 747 N N . THR A 1 88 ? 11.663 -10.485 -11.957 1.00 96.44 88 THR A N 1
ATOM 748 C CA . THR A 1 88 ? 12.466 -10.869 -13.129 1.00 96.44 88 THR A CA 1
ATOM 749 C C . THR A 1 88 ? 13.351 -9.743 -13.673 1.00 96.44 88 THR A C 1
ATOM 751 O O . THR A 1 88 ? 14.394 -10.022 -14.270 1.00 96.44 88 THR A O 1
ATOM 754 N N . SER A 1 89 ? 12.993 -8.480 -13.438 1.00 96.56 89 SER A N 1
ATOM 755 C CA . SER A 1 89 ? 13.669 -7.305 -13.998 1.00 96.56 89 SER A CA 1
ATOM 756 C C . SER A 1 89 ? 14.984 -6.954 -13.291 1.00 96.56 89 SER A C 1
ATOM 758 O O . SER A 1 89 ? 15.107 -7.035 -12.069 1.00 96.56 89 SER A O 1
ATOM 760 N N . ASP A 1 90 ? 15.967 -6.492 -14.068 1.00 96.12 90 ASP A N 1
ATOM 761 C CA . ASP A 1 90 ? 17.241 -5.985 -13.544 1.00 96.12 90 ASP A CA 1
ATOM 762 C C . ASP A 1 90 ? 17.082 -4.636 -12.831 1.00 96.12 90 ASP A C 1
ATOM 764 O O . ASP A 1 90 ? 17.858 -4.325 -11.930 1.00 96.12 90 ASP A O 1
ATOM 768 N N . LEU A 1 91 ? 16.077 -3.837 -13.210 1.00 95.12 91 LEU A N 1
ATOM 769 C CA . LEU A 1 91 ? 15.909 -2.480 -12.690 1.00 95.12 91 LEU A CA 1
ATOM 770 C C . LEU A 1 91 ? 15.614 -2.486 -11.171 1.00 95.12 91 LEU A C 1
ATOM 772 O O . LEU A 1 91 ? 16.434 -1.958 -10.423 1.00 95.12 91 LEU A O 1
ATOM 776 N N . PRO A 1 92 ? 14.560 -3.158 -10.660 1.00 94.81 92 PRO A N 1
ATOM 777 C CA . PRO A 1 92 ? 14.351 -3.290 -9.213 1.00 94.81 92 PRO A CA 1
ATOM 778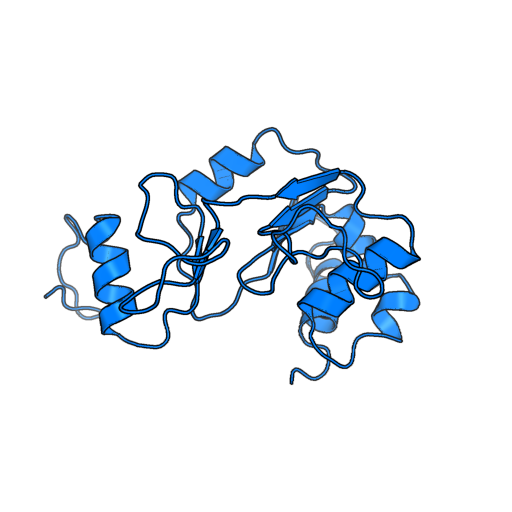 C C . PRO A 1 92 ? 15.483 -4.032 -8.497 1.00 94.81 92 PRO A C 1
ATOM 780 O O . PRO A 1 92 ? 15.823 -3.715 -7.356 1.00 94.81 92 PRO A O 1
ATOM 783 N N . ARG A 1 93 ? 16.114 -5.003 -9.173 1.00 94.31 93 ARG A N 1
ATOM 784 C CA . ARG A 1 93 ? 17.234 -5.765 -8.611 1.00 94.31 93 ARG A CA 1
ATOM 785 C C . ARG A 1 93 ? 18.450 -4.896 -8.322 1.00 94.31 93 ARG A C 1
ATOM 787 O O . ARG A 1 93 ? 19.116 -5.136 -7.321 1.00 94.31 93 ARG A O 1
ATOM 794 N N . ASN A 1 94 ? 18.733 -3.908 -9.161 1.00 93.12 94 ASN A N 1
ATOM 795 C CA . ASN A 1 94 ? 19.900 -3.043 -9.002 1.00 93.12 94 ASN A CA 1
ATOM 796 C C . ASN A 1 94 ? 19.593 -1.797 -8.158 1.00 93.12 94 ASN A C 1
ATOM 798 O O . ASN A 1 94 ? 20.454 -1.347 -7.404 1.00 93.12 94 ASN A O 1
ATOM 802 N N . ASP A 1 95 ? 18.360 -1.290 -8.223 1.00 89.94 95 ASP A N 1
ATOM 803 C CA . ASP A 1 95 ? 1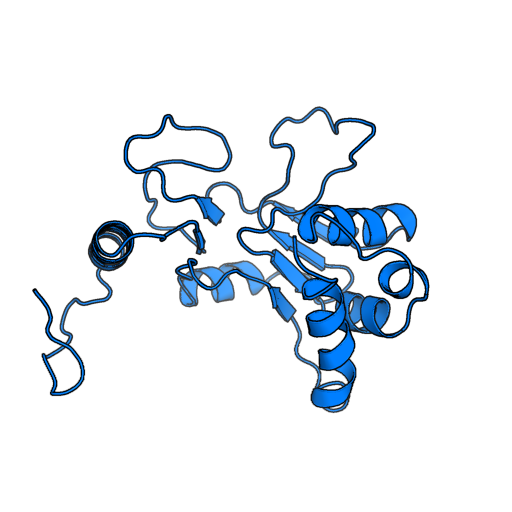8.000 0.031 -7.711 1.00 89.94 95 ASP A CA 1
ATOM 804 C C . ASP A 1 95 ? 16.946 -0.024 -6.586 1.00 89.94 95 ASP A C 1
ATOM 806 O O . ASP A 1 95 ? 15.845 0.495 -6.722 1.00 89.94 95 ASP A O 1
ATOM 810 N N . HIS A 1 96 ? 17.249 -0.661 -5.451 1.00 88.50 96 HIS A N 1
ATOM 811 C CA . HIS A 1 96 ? 16.293 -0.833 -4.333 1.00 88.50 96 HIS A CA 1
ATOM 812 C C . HIS A 1 96 ? 16.741 -0.235 -2.993 1.00 88.50 96 HIS A C 1
ATOM 814 O O . HIS A 1 96 ? 16.069 -0.399 -1.972 1.00 88.50 96 HIS A O 1
ATOM 820 N N . ASN A 1 97 ? 17.886 0.447 -2.963 1.00 87.25 97 ASN A N 1
ATOM 821 C CA . ASN A 1 97 ? 18.437 1.013 -1.735 1.00 87.25 97 ASN A CA 1
ATOM 822 C C . ASN A 1 97 ? 17.918 2.437 -1.505 1.00 87.25 97 ASN A C 1
ATOM 824 O O . ASN A 1 97 ? 18.321 3.375 -2.188 1.00 87.25 97 ASN A O 1
ATOM 828 N N . GLY A 1 98 ? 17.027 2.616 -0.526 1.00 86.94 98 GLY A N 1
ATOM 829 C CA . GLY A 1 98 ? 16.480 3.923 -0.148 1.00 86.94 98 GLY A CA 1
ATOM 830 C C . GLY A 1 98 ? 15.037 3.836 0.362 1.00 86.94 98 GLY A C 1
ATOM 831 O O . GLY A 1 98 ? 14.641 2.779 0.860 1.00 86.94 98 GLY A O 1
ATOM 832 N N . PRO A 1 99 ? 14.259 4.931 0.270 1.00 89.38 99 PRO A N 1
ATOM 833 C CA . PRO A 1 99 ? 12.817 4.922 0.524 1.00 89.38 99 PRO A CA 1
ATOM 834 C C . PRO A 1 99 ? 12.100 3.987 -0.459 1.00 89.38 99 PRO A C 1
ATOM 836 O O . PRO A 1 99 ? 12.157 4.174 -1.672 1.00 89.38 99 PRO A O 1
ATOM 839 N N . GLU A 1 100 ? 11.496 2.925 0.064 1.00 91.69 100 GLU A N 1
ATOM 840 C CA . GLU A 1 100 ? 11.065 1.769 -0.731 1.00 91.69 100 GLU A CA 1
ATOM 841 C C . GLU A 1 100 ? 9.833 2.043 -1.601 1.00 91.69 100 GLU A C 1
ATOM 843 O O . GLU A 1 100 ? 9.720 1.530 -2.713 1.00 91.69 100 GLU A O 1
ATOM 848 N N . ASP A 1 101 ? 8.916 2.862 -1.101 1.00 91.75 101 ASP A N 1
ATOM 849 C CA . ASP A 1 101 ? 7.719 3.331 -1.795 1.00 91.75 101 ASP A CA 1
ATOM 850 C C . ASP A 1 101 ? 8.073 4.240 -2.980 1.00 91.75 101 ASP A C 1
ATOM 852 O O . ASP A 1 101 ? 7.606 4.016 -4.100 1.00 91.75 101 ASP A O 1
ATOM 856 N N . MET A 1 102 ? 8.995 5.182 -2.763 1.00 91.38 102 MET A N 1
ATOM 857 C CA . MET A 1 102 ? 9.559 6.015 -3.826 1.00 91.38 102 MET A CA 1
ATOM 858 C C . MET A 1 102 ? 10.231 5.156 -4.906 1.00 91.38 102 MET A C 1
ATOM 860 O O . MET A 1 102 ? 9.985 5.360 -6.095 1.00 91.38 102 MET A O 1
ATOM 864 N N . TRP A 1 103 ? 11.053 4.175 -4.510 1.00 92.69 103 TRP A N 1
ATOM 865 C CA . TRP A 1 103 ? 11.712 3.268 -5.455 1.00 92.69 103 TRP A CA 1
ATOM 866 C C . TRP A 1 103 ? 10.717 2.424 -6.246 1.00 92.69 103 TRP A C 1
ATOM 868 O O . TRP A 1 103 ? 10.855 2.320 -7.462 1.00 92.69 103 TRP A O 1
ATOM 878 N N . THR A 1 104 ? 9.678 1.902 -5.592 1.00 95.19 104 THR A N 1
ATOM 879 C CA . THR A 1 104 ? 8.617 1.134 -6.260 1.00 95.19 104 THR A CA 1
ATOM 880 C C . THR A 1 104 ? 7.962 1.953 -7.371 1.00 95.19 104 THR A C 1
ATOM 882 O O . THR A 1 104 ? 7.868 1.496 -8.512 1.00 95.19 104 THR A O 1
ATOM 885 N N . GLY A 1 105 ? 7.580 3.200 -7.078 1.00 94.31 105 GLY A N 1
ATOM 886 C CA . GLY A 1 105 ? 7.061 4.107 -8.100 1.00 94.31 105 GLY A CA 1
ATOM 887 C C . GLY A 1 105 ? 8.085 4.418 -9.193 1.00 94.31 105 GLY A C 1
ATOM 888 O O . GLY A 1 105 ? 7.745 4.388 -10.378 1.00 94.31 105 GLY A O 1
ATOM 889 N N . MET A 1 106 ? 9.345 4.660 -8.821 1.00 92.31 106 MET A N 1
ATOM 890 C CA . MET A 1 106 ? 10.421 4.971 -9.764 1.00 92.31 106 MET A CA 1
ATOM 891 C C . MET A 1 106 ? 10.688 3.830 -10.751 1.00 92.31 106 MET A C 1
ATOM 893 O O . MET A 1 106 ? 10.835 4.100 -11.943 1.00 92.31 106 MET A O 1
ATOM 897 N N . TRP A 1 107 ? 10.677 2.570 -10.306 1.00 95.62 107 TRP A N 1
ATOM 898 C CA . TRP A 1 107 ? 10.823 1.411 -11.193 1.00 95.62 107 TRP A CA 1
ATOM 899 C C . TRP A 1 107 ? 9.765 1.406 -12.289 1.00 95.62 107 TRP A C 1
ATOM 901 O O . TRP A 1 107 ? 10.087 1.253 -13.467 1.00 95.62 107 TRP A O 1
ATOM 911 N N . PHE A 1 108 ? 8.503 1.618 -11.916 1.00 96.38 108 PHE A N 1
ATOM 912 C CA . PHE A 1 108 ? 7.405 1.643 -12.873 1.00 96.38 108 PHE A CA 1
ATOM 913 C C . PHE A 1 108 ? 7.472 2.848 -13.808 1.00 96.38 108 PHE A C 1
ATOM 915 O O . PHE A 1 108 ? 7.243 2.698 -15.008 1.00 96.38 108 PHE A O 1
ATOM 922 N N . ASN A 1 109 ? 7.834 4.019 -13.282 1.00 93.19 109 ASN A N 1
ATOM 923 C CA . ASN A 1 109 ? 7.981 5.240 -14.072 1.00 93.19 109 ASN A CA 1
ATOM 924 C C . ASN A 1 109 ? 9.074 5.081 -15.142 1.00 93.19 109 ASN A C 1
ATOM 926 O O . ASN A 1 109 ? 8.836 5.379 -16.311 1.00 93.19 109 ASN A O 1
ATOM 930 N N . LEU A 1 110 ? 10.241 4.543 -14.771 1.00 93.88 110 LEU A N 1
ATOM 931 C CA . LEU A 1 110 ? 11.353 4.292 -15.695 1.00 93.88 110 LEU A CA 1
ATOM 932 C C . LEU A 1 110 ? 11.036 3.191 -16.718 1.00 93.88 110 LEU A C 1
ATOM 934 O O . LEU A 1 110 ? 11.439 3.288 -17.874 1.00 93.88 110 LEU A O 1
ATOM 938 N N . ALA A 1 111 ? 10.303 2.153 -16.310 1.00 95.75 111 ALA A N 1
ATOM 939 C CA . ALA A 1 111 ? 9.954 1.026 -17.174 1.00 95.75 111 ALA A CA 1
ATOM 940 C C . ALA A 1 111 ? 8.700 1.254 -18.038 1.00 95.75 111 ALA A C 1
ATOM 942 O O . ALA A 1 111 ? 8.352 0.389 -18.844 1.00 95.75 111 ALA A O 1
ATOM 943 N N . GLY A 1 112 ? 7.991 2.375 -17.865 1.00 95.62 112 GLY A N 1
ATOM 944 C CA . GLY A 1 112 ? 6.720 2.634 -18.547 1.00 95.62 112 GLY A CA 1
ATOM 945 C C . GLY A 1 112 ? 5.607 1.650 -18.160 1.00 95.62 112 GLY A C 1
ATOM 946 O O . GLY A 1 112 ? 4.793 1.282 -19.012 1.00 95.62 112 GLY A O 1
ATOM 947 N N . LYS A 1 113 ? 5.601 1.212 -16.896 1.00 97.00 113 LYS A N 1
ATOM 948 C CA . LYS A 1 113 ? 4.659 0.255 -16.290 1.00 97.00 113 LYS A CA 1
ATOM 949 C C . LYS A 1 113 ? 3.747 0.929 -15.267 1.00 97.00 113 LYS A C 1
ATOM 951 O O . LYS A 1 113 ? 3.914 2.107 -14.946 1.00 97.00 113 LYS A O 1
ATOM 956 N N . ALA A 1 114 ? 2.793 0.162 -14.750 1.00 96.88 114 ALA A N 1
ATOM 957 C CA . ALA A 1 114 ? 1.759 0.608 -13.832 1.00 96.88 114 ALA A CA 1
ATOM 958 C C . ALA A 1 114 ? 0.974 1.799 -14.397 1.00 96.88 114 ALA A C 1
ATOM 960 O O . ALA A 1 114 ? 0.899 2.859 -13.769 1.00 96.88 114 ALA A O 1
ATOM 961 N N . LYS A 1 115 ? 0.434 1.665 -15.614 1.00 95.88 115 LYS A N 1
ATOM 962 C CA . LYS A 1 115 ? -0.348 2.726 -16.265 1.00 95.88 115 LYS A CA 1
ATOM 963 C C . LYS A 1 115 ? -1.738 2.867 -15.655 1.00 95.88 115 LYS A C 1
ATOM 965 O O . LYS A 1 115 ? -2.295 3.962 -15.675 1.00 95.88 115 LYS A O 1
ATOM 970 N N . ASN A 1 116 ? -2.286 1.798 -15.075 1.00 96.88 116 ASN A N 1
ATOM 971 C CA . ASN A 1 116 ? -3.561 1.846 -14.369 1.00 96.88 116 ASN A CA 1
ATOM 972 C C . ASN A 1 116 ? -3.324 2.245 -12.905 1.00 96.88 116 ASN A C 1
ATOM 974 O O . ASN A 1 116 ? -3.207 1.386 -12.027 1.00 96.88 116 ASN A O 1
ATOM 978 N N . ARG A 1 117 ? -3.223 3.556 -12.649 1.00 95.38 117 ARG A N 1
ATOM 979 C CA . ARG A 1 117 ? -2.995 4.106 -11.304 1.00 95.38 117 ARG A CA 1
ATOM 980 C C . ARG A 1 117 ? -4.287 4.544 -10.645 1.00 95.38 117 ARG A C 1
ATOM 982 O O . ARG A 1 117 ? -5.023 5.352 -11.206 1.00 95.38 117 ARG A O 1
ATOM 989 N N . PHE A 1 118 ? -4.532 4.041 -9.443 1.00 96.25 118 PHE A N 1
ATOM 990 C CA . PHE A 1 118 ? -5.740 4.335 -8.683 1.00 96.25 118 PHE A CA 1
ATOM 991 C C . PHE A 1 118 ? -5.373 4.982 -7.352 1.00 96.25 118 PHE A C 1
ATOM 993 O O . PHE A 1 118 ? -4.845 4.315 -6.465 1.00 96.25 118 PHE A O 1
ATOM 1000 N N . ASP A 1 119 ? -5.661 6.277 -7.241 1.00 94.88 119 ASP A N 1
ATOM 1001 C CA . ASP A 1 119 ? -5.509 7.044 -6.007 1.00 94.88 119 ASP A CA 1
ATOM 1002 C C . ASP A 1 119 ? -6.729 6.837 -5.108 1.00 94.88 119 ASP A C 1
ATOM 1004 O O . ASP A 1 119 ? -7.865 7.087 -5.516 1.00 94.88 119 ASP A O 1
ATOM 1008 N N . MET A 1 120 ? -6.477 6.342 -3.904 1.00 95.50 120 MET A N 1
ATOM 1009 C CA . MET A 1 120 ? -7.483 5.971 -2.920 1.00 95.50 120 MET A CA 1
ATOM 1010 C C . MET A 1 120 ? -7.735 7.035 -1.872 1.00 95.50 120 MET A C 1
ATOM 1012 O O . MET A 1 120 ? -8.482 6.755 -0.939 1.00 95.50 120 MET A O 1
ATOM 1016 N N . SER A 1 121 ? -7.170 8.237 -1.983 1.00 93.69 121 SER A N 1
ATOM 1017 C CA . SER A 1 121 ? -7.597 9.341 -1.121 1.00 93.69 121 SER A CA 1
ATOM 1018 C C . SER A 1 121 ? -9.124 9.552 -1.234 1.00 93.69 121 SER A C 1
ATOM 1020 O O . SER A 1 121 ? -9.659 9.537 -2.348 1.00 93.69 121 SER A O 1
ATOM 1022 N N . PRO A 1 122 ? -9.872 9.717 -0.123 1.00 95.31 122 PRO A N 1
ATOM 1023 C CA . PRO A 1 122 ? -9.433 9.831 1.277 1.00 95.31 122 PRO A CA 1
ATOM 1024 C C . PRO A 1 122 ? -9.566 8.520 2.092 1.00 95.31 122 PRO A C 1
ATOM 1026 O O . PRO A 1 122 ? -9.764 8.534 3.297 1.00 95.31 122 PRO A O 1
ATOM 1029 N N . ARG A 1 123 ? -9.554 7.347 1.461 1.00 97.25 123 ARG A N 1
ATOM 1030 C CA . ARG A 1 123 ? -9.853 6.050 2.102 1.00 97.25 123 ARG A CA 1
ATOM 1031 C C . ARG A 1 123 ? -8.616 5.311 2.626 1.00 97.25 123 ARG A C 1
ATOM 1033 O O . ARG A 1 123 ? -8.766 4.363 3.390 1.00 97.25 123 ARG A O 1
ATOM 1040 N N . ILE A 1 124 ? -7.411 5.720 2.238 1.00 97.69 124 ILE A N 1
ATOM 1041 C CA . ILE A 1 124 ? -6.133 5.241 2.793 1.00 97.69 124 ILE A CA 1
ATOM 1042 C C . ILE A 1 124 ? -5.405 6.456 3.360 1.00 97.69 124 ILE A C 1
ATOM 1044 O O . ILE A 1 124 ? -5.179 7.402 2.611 1.00 97.69 124 ILE A O 1
ATOM 1048 N N . TYR A 1 125 ? -5.090 6.463 4.656 1.00 97.31 125 TYR A N 1
ATOM 1049 C CA . TYR A 1 125 ? -4.515 7.639 5.320 1.00 97.31 125 TYR A CA 1
ATOM 1050 C C . TYR A 1 125 ? -3.821 7.294 6.647 1.00 97.31 125 TYR A C 1
ATOM 1052 O O . TYR A 1 125 ? -4.086 6.267 7.272 1.00 97.31 125 TYR A O 1
ATOM 1060 N N . ASP A 1 126 ? -2.957 8.196 7.108 1.00 97.12 126 ASP A N 1
ATOM 1061 C CA . ASP A 1 126 ? -2.370 8.183 8.446 1.00 97.12 126 ASP A CA 1
ATOM 1062 C C . ASP A 1 126 ? -3.415 8.541 9.507 1.00 97.12 126 ASP A C 1
ATOM 1064 O O . ASP A 1 126 ? -4.156 9.519 9.362 1.00 97.12 126 ASP A O 1
ATOM 1068 N N . TYR A 1 127 ? -3.378 7.857 10.649 1.00 97.75 127 TYR A N 1
ATOM 1069 C CA . TYR A 1 127 ? -4.101 8.275 11.843 1.00 97.75 127 TYR A CA 1
ATOM 1070 C C . TYR A 1 127 ? -3.781 9.738 12.194 1.00 97.75 127 TYR A C 1
ATOM 1072 O O . TYR A 1 127 ? -2.624 10.135 12.359 1.00 97.75 127 TYR A O 1
ATOM 1080 N N . LYS A 1 128 ? -4.826 10.567 12.300 1.00 97.19 128 LYS A N 1
ATOM 1081 C CA . LYS A 1 128 ? -4.675 12.009 12.528 1.00 97.19 128 LYS A CA 1
ATOM 1082 C C . LYS A 1 128 ? -4.284 12.360 13.958 1.00 97.19 128 LYS A C 1
ATOM 1084 O O . LYS A 1 128 ? -3.398 13.189 14.166 1.00 97.19 128 LYS A O 1
ATOM 1089 N N . GLY A 1 129 ? -4.957 11.771 14.946 1.00 93.62 129 GLY A N 1
ATOM 1090 C CA . GLY A 1 129 ? -4.815 12.173 16.344 1.00 93.62 129 GLY A CA 1
ATOM 1091 C C . GLY A 1 129 ? -5.025 13.682 16.529 1.00 93.62 129 GLY A C 1
ATOM 1092 O O . GLY A 1 129 ? -6.041 14.230 16.111 1.00 93.62 129 GLY A O 1
ATOM 1093 N N . ALA A 1 130 ? -4.048 14.354 17.143 1.00 93.31 130 ALA A N 1
ATOM 1094 C CA . ALA A 1 130 ? -4.061 15.804 17.359 1.00 93.31 130 ALA A CA 1
ATOM 1095 C C . ALA A 1 130 ? -3.403 16.615 16.224 1.00 93.31 130 ALA A C 1
ATOM 1097 O O . ALA A 1 130 ? -3.313 17.837 16.326 1.00 93.31 130 ALA A O 1
ATOM 1098 N N . ALA A 1 131 ? -2.897 15.958 15.176 1.00 93.75 131 ALA A N 1
ATOM 1099 C CA . ALA A 1 131 ? -2.265 16.651 14.062 1.00 93.75 131 ALA A CA 1
ATOM 1100 C C . ALA A 1 131 ? -3.299 17.388 13.195 1.00 93.75 131 ALA A C 1
ATOM 1102 O O . ALA A 1 131 ? -4.488 17.061 13.178 1.00 93.75 131 ALA A O 1
ATOM 1103 N N . GLU A 1 132 ? 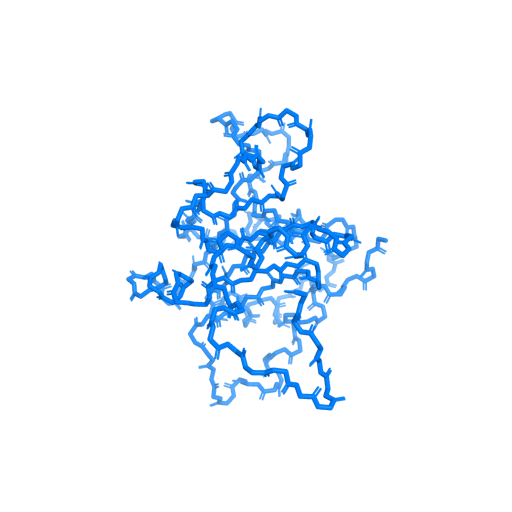-2.824 18.378 12.443 1.00 94.44 132 GLU A N 1
ATOM 1104 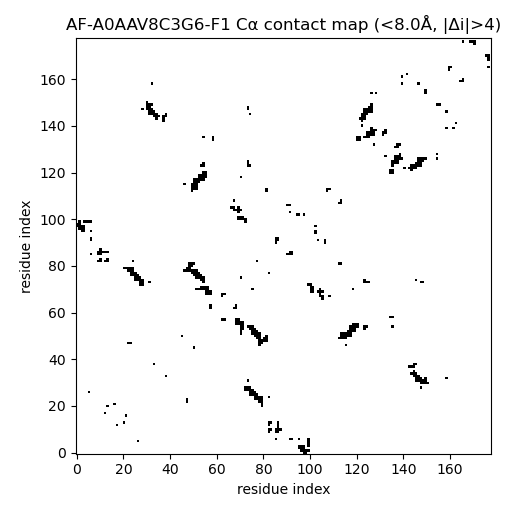C CA . GLU A 1 132 ? -3.646 19.078 11.459 1.00 94.44 132 GLU A CA 1
ATOM 1105 C C . GLU A 1 132 ? -4.050 18.152 10.308 1.00 94.44 132 GLU A C 1
ATOM 1107 O O . GLU A 1 132 ? -3.312 17.241 9.917 1.00 94.44 132 GLU A O 1
ATOM 1112 N N . THR A 1 133 ? -5.238 18.407 9.760 1.00 95.12 133 THR A N 1
ATOM 1113 C CA . THR A 1 133 ? -5.732 17.714 8.571 1.00 95.12 133 THR A CA 1
ATOM 1114 C C . THR A 1 133 ? -4.911 18.113 7.347 1.00 95.12 133 THR A C 1
ATOM 1116 O O . THR A 1 133 ? -4.686 19.296 7.096 1.00 95.12 133 THR A O 1
ATOM 1119 N N . ASN A 1 134 ? -4.522 17.126 6.548 1.00 91.25 134 ASN A N 1
ATOM 1120 C CA . ASN A 1 134 ? -3.928 17.306 5.232 1.00 91.25 134 ASN A CA 1
ATOM 1121 C C . ASN A 1 134 ? -4.448 16.219 4.268 1.00 91.25 134 ASN A C 1
ATOM 1123 O O . ASN A 1 134 ? -5.425 15.530 4.551 1.00 91.25 134 ASN A O 1
ATOM 1127 N N . CYS A 1 135 ? -3.822 16.083 3.104 1.00 88.56 135 CYS A N 1
ATOM 1128 C CA . CYS A 1 135 ? -4.281 15.177 2.052 1.00 88.56 135 CYS A CA 1
ATOM 1129 C C . CYS A 1 135 ? -4.133 13.674 2.350 1.00 88.56 135 CYS A C 1
ATOM 1131 O O . CYS A 1 135 ? -4.863 12.878 1.764 1.00 88.56 135 CYS A O 1
ATOM 1133 N N . PHE A 1 136 ? -3.213 13.291 3.236 1.00 91.56 136 PHE A N 1
ATOM 1134 C CA . PHE A 1 136 ? -2.948 11.900 3.617 1.00 91.56 136 PHE A CA 1
ATOM 1135 C C . PHE A 1 136 ? -3.250 11.640 5.097 1.00 91.56 136 PHE A C 1
ATOM 1137 O O . PHE A 1 136 ? -2.920 10.583 5.628 1.00 91.56 136 PHE A O 1
ATOM 1144 N N . ARG A 1 137 ? -3.851 12.613 5.791 1.00 94.25 137 ARG A N 1
ATOM 1145 C CA . ARG A 1 137 ? -4.167 12.552 7.218 1.00 94.25 137 ARG A CA 1
ATOM 1146 C C . ARG A 1 137 ? -5.419 13.360 7.521 1.00 94.25 137 ARG A C 1
ATOM 1148 O O . ARG A 1 137 ? -5.415 14.583 7.414 1.00 94.25 137 ARG A O 1
ATOM 1155 N N . HIS A 1 138 ? -6.474 12.694 7.967 1.00 96.69 138 HIS A N 1
ATOM 1156 C CA . HIS A 1 138 ? -7.734 13.325 8.359 1.00 96.69 138 HIS A CA 1
ATOM 1157 C C . HIS A 1 138 ? -8.469 12.477 9.409 1.00 96.69 138 HIS A C 1
ATOM 1159 O O . HIS A 1 138 ? -7.986 11.425 9.829 1.00 96.69 138 HIS A O 1
ATOM 1165 N N . ASP A 1 139 ? -9.619 12.964 9.881 1.00 97.88 139 ASP A N 1
ATOM 1166 C CA . ASP A 1 139 ? -10.469 12.220 10.816 1.00 97.88 139 ASP A CA 1
ATOM 1167 C C . ASP A 1 139 ? -10.984 10.918 10.188 1.00 97.88 139 ASP A C 1
ATOM 1169 O O . ASP A 1 139 ? -11.060 10.799 8.964 1.00 97.88 139 ASP A O 1
ATOM 1173 N N . PHE A 1 140 ? -11.354 9.942 11.021 1.00 98.00 140 PHE A N 1
ATOM 1174 C CA . PHE A 1 140 ? -11.900 8.682 10.528 1.00 98.00 140 PHE A CA 1
ATOM 1175 C C . PHE A 1 140 ? -13.153 8.889 9.670 1.00 98.00 140 PHE A C 1
ATOM 1177 O O . PHE A 1 140 ? -14.027 9.688 10.024 1.00 98.00 140 PHE A O 1
ATOM 1184 N N . ILE A 1 141 ? -13.254 8.121 8.585 1.00 97.81 141 ILE A N 1
ATOM 1185 C CA . ILE A 1 141 ? -14.438 8.063 7.726 1.00 97.81 141 ILE A CA 1
ATOM 1186 C C . ILE A 1 141 ? -14.982 6.625 7.674 1.00 97.81 141 ILE A C 1
ATOM 1188 O O . ILE A 1 141 ? -14.208 5.680 7.831 1.00 97.81 141 ILE A O 1
ATOM 1192 N N . PRO A 1 142 ? -16.293 6.410 7.476 1.00 96.62 142 PRO A N 1
ATOM 1193 C CA . PRO A 1 142 ? -16.855 5.059 7.416 1.00 96.62 142 PRO A CA 1
ATOM 1194 C C . PRO A 1 142 ? -16.293 4.211 6.269 1.00 96.62 142 PRO A C 1
ATOM 1196 O O . PRO A 1 142 ? -16.161 3.001 6.409 1.00 96.62 142 PRO A O 1
ATOM 1199 N N . GLU A 1 143 ? -15.932 4.844 5.152 1.00 97.19 143 GLU A N 1
ATOM 1200 C CA . GLU A 1 143 ? -15.462 4.190 3.928 1.00 97.19 143 GLU A CA 1
ATOM 1201 C C . GLU A 1 143 ? -13.950 3.899 3.931 1.00 97.19 143 GLU A C 1
ATOM 1203 O O . GLU A 1 143 ? -13.373 3.602 2.878 1.00 97.19 143 GLU A O 1
ATOM 1208 N N . SER A 1 144 ? -13.274 4.029 5.075 1.00 98.19 144 SER A N 1
ATOM 1209 C CA . SER A 1 144 ? -11.837 3.781 5.179 1.00 98.19 144 SER A CA 1
ATOM 1210 C C . SER A 1 144 ? -11.476 2.362 4.759 1.00 98.19 144 SER A C 1
ATOM 1212 O O . SER A 1 144 ? -12.079 1.389 5.192 1.00 98.19 144 SER A O 1
ATOM 1214 N N . ILE A 1 145 ? -10.431 2.252 3.950 1.00 98.44 145 ILE A N 1
ATOM 1215 C CA . ILE A 1 145 ? -9.798 0.997 3.544 1.00 98.44 145 ILE A CA 1
ATOM 1216 C C . ILE A 1 145 ? -8.627 0.679 4.474 1.00 98.44 145 ILE A C 1
ATOM 1218 O O . ILE A 1 145 ? -8.455 -0.471 4.879 1.00 98.44 145 ILE A O 1
ATOM 1222 N N . LEU A 1 146 ? -7.822 1.690 4.813 1.00 98.50 146 LEU A N 1
ATOM 1223 C CA . LEU A 1 146 ? -6.630 1.528 5.637 1.00 98.50 146 LEU A CA 1
ATOM 1224 C C . LEU A 1 146 ? -6.382 2.767 6.498 1.00 98.50 146 LEU A C 1
ATOM 1226 O O . LEU A 1 146 ? -6.374 3.888 5.990 1.00 98.50 146 LEU A O 1
ATOM 1230 N N . VAL A 1 147 ? -6.111 2.536 7.783 1.00 98.38 147 VAL A N 1
ATOM 1231 C CA . VAL A 1 147 ? -5.578 3.537 8.715 1.00 98.38 147 VAL A CA 1
ATOM 1232 C C . VAL A 1 147 ? -4.147 3.156 9.083 1.00 98.38 147 VAL A C 1
ATOM 1234 O O . VAL A 1 147 ? -3.918 2.082 9.631 1.00 98.38 147 VAL A O 1
ATOM 1237 N N . HIS A 1 148 ? -3.194 4.031 8.786 1.00 98.19 148 HIS A N 1
ATOM 1238 C CA . HIS A 1 148 ? -1.759 3.826 8.993 1.00 98.19 148 HIS A CA 1
ATOM 1239 C C . HIS A 1 148 ? -1.238 4.590 10.223 1.00 98.19 148 HIS A C 1
ATOM 1241 O O . HIS A 1 148 ? -1.947 5.422 10.795 1.00 98.19 148 HIS A O 1
ATOM 1247 N N . ARG A 1 149 ? 0.019 4.346 10.620 1.00 96.62 149 ARG A N 1
ATOM 1248 C CA . ARG A 1 149 ? 0.697 4.988 11.760 1.00 96.62 149 ARG A CA 1
ATOM 1249 C C . ARG A 1 149 ? 0.034 4.776 13.113 1.00 96.62 149 ARG A C 1
ATOM 1251 O O . ARG A 1 149 ? 0.073 5.663 13.960 1.00 96.62 14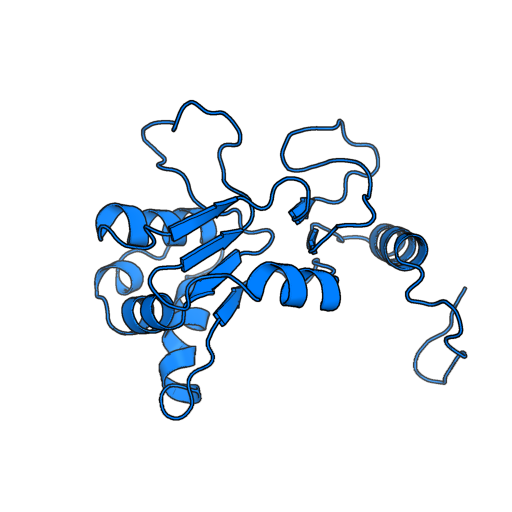9 ARG A O 1
ATOM 1258 N N . LEU A 1 150 ? -0.505 3.586 13.349 1.00 97.81 150 LEU A N 1
ATOM 1259 C CA . LEU A 1 150 ? -0.979 3.165 14.666 1.00 97.81 150 LEU A CA 1
ATOM 1260 C C . LEU A 1 150 ? 0.213 2.694 15.515 1.00 97.81 150 LEU A C 1
ATOM 1262 O O . LEU A 1 150 ? 0.462 1.502 15.695 1.00 97.81 150 LEU A O 1
ATOM 1266 N N . LYS A 1 151 ? 1.011 3.648 15.995 1.00 95.94 151 LYS A N 1
ATOM 1267 C CA . LYS A 1 151 ? 2.253 3.409 16.742 1.00 95.94 151 LYS A CA 1
ATOM 1268 C C . LYS A 1 151 ? 2.029 3.226 18.244 1.00 95.94 151 LYS A C 1
ATOM 1270 O O . LYS A 1 151 ? 2.932 2.745 18.924 1.00 95.94 151 LYS A O 1
ATOM 1275 N N . GLN A 1 152 ? 0.879 3.641 18.769 1.00 95.94 152 GLN A N 1
ATOM 1276 C CA . GLN A 1 152 ? 0.54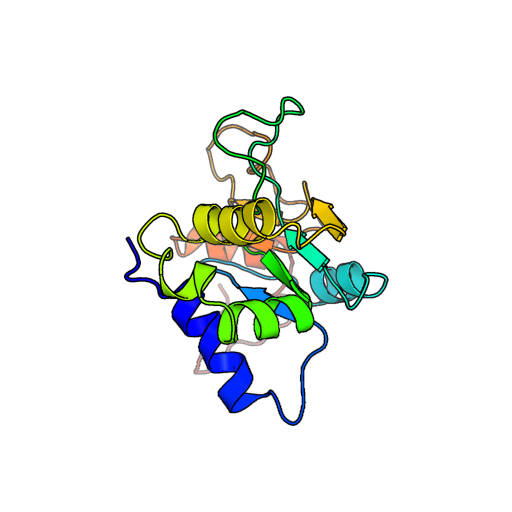8 3.586 20.194 1.00 95.94 152 GLN A CA 1
ATOM 1277 C C . GLN A 1 152 ? -0.757 2.822 20.438 1.00 95.94 152 GLN A C 1
ATOM 1279 O O . GLN A 1 152 ? -1.696 2.899 19.646 1.00 95.94 152 GLN A O 1
ATOM 1284 N N . ASP A 1 153 ? -0.864 2.152 21.587 1.00 95.19 153 ASP A N 1
ATOM 1285 C CA . ASP A 1 153 ? -2.038 1.341 21.947 1.00 95.19 153 ASP A CA 1
ATOM 1286 C C . ASP A 1 153 ? -3.354 2.133 21.895 1.00 95.19 153 ASP A C 1
ATOM 1288 O O . ASP A 1 153 ? -4.378 1.621 21.446 1.00 95.19 153 ASP A O 1
ATOM 1292 N N . PHE A 1 154 ? -3.348 3.404 22.311 1.00 94.56 154 PHE A N 1
ATOM 1293 C CA . PHE A 1 154 ? -4.560 4.229 22.282 1.00 94.56 154 PHE A CA 1
ATOM 1294 C C . PHE A 1 154 ? -5.029 4.539 20.850 1.00 94.56 154 PHE A C 1
ATOM 1296 O O . PHE A 1 154 ? -6.220 4.735 20.629 1.00 94.56 154 PHE A O 1
ATOM 1303 N N . GLU A 1 155 ? -4.119 4.571 19.874 1.00 97.12 155 GLU A N 1
ATOM 1304 C CA . GLU A 1 155 ? -4.441 4.808 18.462 1.00 97.12 155 GLU A CA 1
ATOM 1305 C C . GLU A 1 155 ? -5.151 3.579 17.885 1.00 97.12 155 GLU A C 1
ATOM 1307 O O . GLU A 1 155 ? -6.175 3.712 17.207 1.00 97.12 155 GLU A O 1
ATOM 1312 N N . TRP A 1 156 ? -4.682 2.381 18.250 1.00 96.38 156 TRP A N 1
ATOM 1313 C CA . TRP A 1 156 ? -5.372 1.122 17.971 1.00 96.38 156 TRP A CA 1
ATOM 1314 C C . TRP A 1 156 ? -6.752 1.075 18.620 1.00 96.38 156 TRP A C 1
ATOM 1316 O O . TRP A 1 156 ? -7.736 0.820 17.931 1.00 96.38 156 TRP A O 1
ATOM 1326 N N . VAL A 1 157 ? -6.855 1.371 19.919 1.00 93.62 157 VAL A N 1
ATOM 1327 C CA . VAL A 1 157 ? -8.141 1.378 20.637 1.00 93.62 157 VAL A CA 1
ATOM 1328 C C . VAL A 1 157 ? -9.129 2.345 19.981 1.00 93.62 157 VAL A C 1
ATOM 1330 O O . VAL A 1 157 ? -10.268 1.965 19.717 1.00 93.62 157 VAL A O 1
ATOM 1333 N N . ASN A 1 158 ? -8.700 3.565 19.653 1.00 95.75 158 ASN A N 1
ATOM 1334 C CA . ASN A 1 158 ? -9.551 4.551 18.985 1.00 95.75 158 ASN A CA 1
ATOM 1335 C C . ASN A 1 158 ? -10.026 4.067 17.610 1.00 95.75 158 ASN A C 1
ATOM 1337 O O . ASN A 1 158 ? -11.208 4.196 17.292 1.00 95.75 158 ASN A O 1
ATOM 1341 N N . THR A 1 159 ? -9.123 3.481 16.821 1.00 97.00 159 THR A N 1
ATOM 1342 C CA . THR A 1 159 ? -9.436 2.945 15.489 1.00 97.00 159 THR A CA 1
ATOM 1343 C C . THR A 1 159 ? -10.435 1.790 15.581 1.00 97.00 159 THR A C 1
ATOM 1345 O O . THR A 1 159 ? -11.483 1.822 14.939 1.00 97.00 159 THR A O 1
ATOM 1348 N N . LEU A 1 160 ? -10.165 0.795 16.430 1.00 95.25 160 LEU A N 1
ATOM 1349 C CA . LEU A 1 160 ? -11.029 -0.377 16.600 1.00 95.25 160 LEU A CA 1
ATOM 1350 C C . LEU A 1 160 ? -12.411 -0.009 17.161 1.00 95.25 160 LEU A C 1
ATOM 1352 O O . LEU A 1 160 ? -13.407 -0.625 16.777 1.00 95.25 160 LEU A O 1
ATOM 1356 N N . ASN A 1 161 ? -12.482 1.001 18.033 1.00 93.81 161 ASN A N 1
ATOM 1357 C CA . ASN A 1 161 ? -13.745 1.524 18.550 1.00 93.81 161 ASN A CA 1
ATOM 1358 C C . ASN A 1 161 ? -14.554 2.237 17.464 1.00 93.81 161 ASN A C 1
ATOM 1360 O O . ASN A 1 161 ? -15.758 2.008 17.368 1.00 93.81 161 ASN A O 1
ATOM 1364 N N . TYR A 1 162 ? -13.915 3.068 16.633 1.00 96.31 162 TYR A N 1
ATOM 1365 C CA . TYR A 1 162 ? -14.601 3.773 15.546 1.00 96.31 162 TYR A CA 1
ATOM 1366 C C . TYR A 1 162 ? -15.257 2.795 14.564 1.00 96.31 162 TYR A C 1
ATOM 1368 O O . TYR A 1 162 ? -16.437 2.934 14.247 1.00 96.31 162 TYR A O 1
ATOM 1376 N N . PHE A 1 163 ? -14.524 1.759 14.145 1.00 95.88 163 PHE A N 1
ATOM 1377 C CA . PHE A 1 163 ? -15.037 0.725 13.237 1.00 95.88 163 PHE A CA 1
ATOM 1378 C C . PHE A 1 163 ? -15.833 -0.379 13.948 1.00 95.88 163 PHE A C 1
ATOM 1380 O O . PHE A 1 163 ? -16.185 -1.381 13.330 1.00 95.88 163 PHE A O 1
ATOM 1387 N N . ASN A 1 164 ? -16.135 -0.206 15.241 1.00 93.12 164 ASN A N 1
ATOM 1388 C CA . ASN A 1 164 ? -16.973 -1.108 16.032 1.00 93.12 164 ASN A CA 1
ATOM 1389 C C . ASN A 1 164 ? -16.513 -2.586 15.968 1.00 93.12 164 ASN A C 1
ATOM 1391 O O . ASN A 1 164 ? -17.325 -3.509 15.996 1.00 93.12 164 ASN A O 1
ATOM 1395 N N . VAL A 1 165 ? -15.198 -2.819 15.883 1.00 88.56 165 VAL A N 1
ATOM 1396 C CA . VAL A 1 165 ? -14.587 -4.142 15.632 1.00 88.56 165 VAL A CA 1
ATOM 1397 C C . VAL A 1 165 ? -14.731 -5.068 16.834 1.00 88.56 165 VAL A C 1
ATOM 1399 O O . VAL A 1 165 ? -14.907 -6.277 16.704 1.00 88.56 165 VAL A O 1
ATOM 1402 N N . THR A 1 166 ? -14.644 -4.492 18.030 1.00 82.88 166 THR A N 1
ATOM 1403 C CA . THR A 1 166 ? -14.735 -5.218 19.300 1.00 82.88 166 THR A CA 1
ATOM 1404 C C . THR A 1 166 ? -16.177 -5.429 19.757 1.00 82.88 166 THR A C 1
ATOM 1406 O O . THR A 1 166 ? -16.417 -6.124 20.747 1.00 82.88 166 THR A O 1
ATOM 1409 N N . SER A 1 167 ? -17.150 -4.879 19.027 1.00 82.56 167 SER A N 1
ATOM 1410 C CA . SER A 1 167 ? -18.569 -4.999 19.347 1.00 82.56 167 SER A CA 1
ATOM 1411 C C . SER A 1 167 ? -19.012 -6.453 19.332 1.00 82.56 167 SER A C 1
ATOM 1413 O O . SER A 1 167 ? -18.909 -7.150 18.325 1.00 82.56 167 SER A O 1
ATOM 1415 N N . GLY A 1 168 ? -19.506 -6.933 20.469 1.00 79.38 168 GLY A N 1
ATOM 1416 C CA . GLY A 1 168 ? -19.970 -8.312 20.599 1.00 79.38 168 GLY A CA 1
ATOM 1417 C C . GLY A 1 168 ? -18.860 -9.361 20.716 1.00 79.38 168 GLY A C 1
ATOM 1418 O O . GLY A 1 168 ? -19.181 -10.542 20.884 1.00 79.38 168 GLY A O 1
ATOM 1419 N N . LEU A 1 169 ? -17.576 -8.974 20.703 1.00 81.06 169 LEU A N 1
ATOM 1420 C CA . LEU A 1 169 ? -16.513 -9.886 21.113 1.00 81.06 169 LEU A CA 1
ATOM 1421 C C . LEU A 1 169 ? -16.681 -10.204 22.604 1.00 81.06 169 LEU A C 1
ATOM 1423 O O . LEU A 1 169 ? -16.990 -9.344 23.427 1.00 81.06 169 LEU A O 1
ATOM 1427 N N . LYS A 1 170 ? -16.488 -11.471 22.966 1.00 80.69 170 LYS A N 1
ATOM 1428 C CA . LYS A 1 170 ? -16.464 -11.902 24.368 1.00 80.69 170 LYS A CA 1
ATOM 1429 C C . LYS A 1 170 ? -15.012 -11.946 24.839 1.00 80.69 170 LYS A C 1
ATOM 1431 O O . LYS A 1 170 ? -14.182 -12.436 24.069 1.00 80.69 170 LYS A O 1
ATOM 1436 N N . PRO A 1 171 ? -14.694 -11.494 26.066 1.00 81.88 171 PRO A N 1
ATOM 1437 C CA . PRO A 1 171 ? -13.362 -11.663 26.635 1.00 81.88 171 PRO A CA 1
ATOM 1438 C C . PRO A 1 171 ? -12.919 -13.127 26.597 1.00 81.88 171 PRO A C 1
ATOM 1440 O O . PRO A 1 171 ? -13.735 -14.044 26.737 1.00 81.88 171 PRO A O 1
ATOM 1443 N N . SER A 1 172 ? -11.621 -13.353 26.424 1.00 82.56 172 SER A N 1
ATOM 1444 C CA . SER A 1 172 ? -11.033 -14.690 26.415 1.00 82.56 172 SER A CA 1
ATOM 1445 C C . SER A 1 172 ? -9.729 -14.715 27.208 1.00 82.56 172 SER A C 1
ATOM 1447 O O . SER A 1 172 ? -9.217 -13.685 27.632 1.00 82.56 172 SER A O 1
ATOM 1449 N N . LYS A 1 173 ? -9.133 -15.901 27.375 1.00 85.06 173 LYS A N 1
ATOM 1450 C CA . LYS A 1 173 ? -7.795 -16.018 27.982 1.00 85.06 173 LYS A CA 1
ATOM 1451 C C . LYS A 1 173 ? -6.698 -15.305 27.176 1.00 85.06 173 LYS A C 1
ATOM 1453 O O . LYS A 1 173 ? -5.619 -15.095 27.716 1.00 85.06 173 LYS A O 1
ATOM 1458 N N . PHE A 1 174 ? -6.959 -14.975 25.909 1.00 73.31 174 PHE A N 1
ATOM 1459 C CA . PHE A 1 174 ? -5.999 -14.343 25.003 1.00 73.31 174 PHE A CA 1
ATOM 1460 C C . PHE A 1 174 ? -6.186 -12.826 24.872 1.00 73.31 174 PHE A C 1
ATOM 1462 O O . PHE A 1 174 ? -5.278 -12.164 24.384 1.00 73.31 174 PHE A O 1
ATOM 1469 N N . TYR A 1 175 ? -7.330 -12.268 25.289 1.00 73.81 175 TYR A N 1
ATOM 1470 C CA . TYR A 1 175 ? -7.585 -10.826 25.225 1.00 73.81 175 TYR A CA 1
ATOM 1471 C C . TYR A 1 175 ? -8.698 -10.396 26.192 1.00 73.81 175 TYR A C 1
ATOM 1473 O O . TYR A 1 175 ? -9.700 -11.095 26.368 1.00 73.81 175 TYR A O 1
ATOM 1481 N N . ASN A 1 176 ? -8.542 -9.202 26.767 1.00 71.50 176 ASN A N 1
ATOM 1482 C CA . ASN A 1 176 ? -9.572 -8.520 27.546 1.00 71.50 176 ASN A CA 1
ATOM 1483 C C . ASN A 1 176 ? -10.075 -7.318 26.748 1.00 71.50 176 ASN A C 1
ATOM 1485 O O . ASN A 1 176 ? -9.276 -6.587 26.169 1.00 71.50 176 ASN A O 1
ATOM 1489 N N . ILE A 1 177 ? -11.389 -7.131 26.714 1.00 67.56 177 ILE A N 1
ATOM 1490 C CA . ILE A 1 177 ? -12.023 -5.956 26.113 1.00 67.56 177 ILE A CA 1
ATOM 1491 C C . ILE A 1 177 ? -12.279 -4.990 27.272 1.00 67.56 177 ILE A C 1
ATOM 1493 O O . ILE A 1 177 ? -12.787 -5.435 28.305 1.00 67.56 177 ILE A O 1
ATOM 1497 N N . LEU A 1 178 ? -11.829 -3.740 27.129 1.00 60.50 178 LEU A N 1
ATOM 1498 C CA . LEU A 1 178 ? -12.000 -2.673 28.124 1.00 60.50 178 LEU A CA 1
ATOM 1499 C C . LEU A 1 178 ? -13.478 -2.340 28.350 1.00 60.50 178 LEU A C 1
ATOM 1501 O O . LEU A 1 178 ? -14.233 -2.330 27.351 1.00 60.50 178 LEU A O 1
#